Protein AF-A0A1S8BL08-F1 (afdb_monomer_lite)

Radius of gyration: 31.52 Å; chains: 1; bounding box: 119×63×48 Å

Structure (mmCIF, N/CA/C/O backbone):
data_AF-A0A1S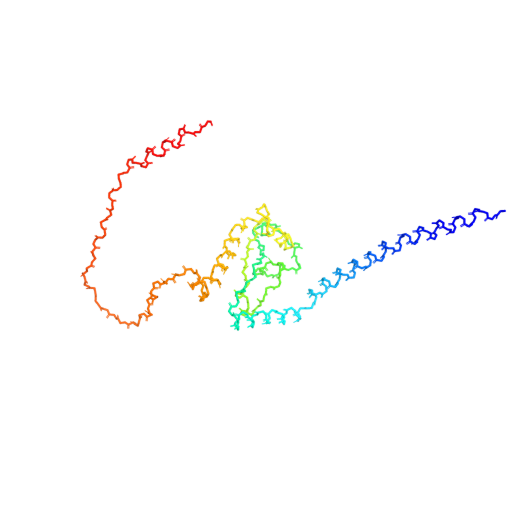8BL08-F1
#
_entry.id   AF-A0A1S8BL08-F1
#
loop_
_atom_site.group_PDB
_atom_site.id
_atom_site.type_symbol
_atom_site.label_atom_id
_atom_site.label_alt_id
_atom_site.label_comp_id
_atom_site.label_asym_id
_atom_site.label_entity_id
_atom_site.label_seq_id
_atom_site.pdbx_PDB_ins_code
_atom_site.Cartn_x
_atom_site.Cartn_y
_atom_site.Cartn_z
_atom_site.occupancy
_atom_site.B_iso_or_equiv
_atom_site.auth_seq_id
_atom_site.auth_comp_id
_atom_site.auth_asym_id
_atom_site.auth_atom_id
_atom_site.pdbx_PDB_model_num
ATOM 1 N N . MET A 1 1 ? -70.393 -6.637 -15.271 1.00 43.03 1 MET A N 1
ATOM 2 C CA . MET A 1 1 ? -69.353 -6.652 -14.217 1.00 43.03 1 MET A CA 1
ATOM 3 C C . MET A 1 1 ? -68.007 -7.155 -14.769 1.00 43.03 1 MET A C 1
ATOM 5 O O . MET A 1 1 ? -67.549 -8.198 -14.339 1.00 43.03 1 MET A O 1
ATOM 9 N N . PHE A 1 2 ? -67.353 -6.455 -15.713 1.00 49.53 2 PHE A N 1
ATOM 10 C CA . PHE A 1 2 ? -66.064 -6.933 -16.275 1.00 49.53 2 PHE A CA 1
ATOM 11 C C . PHE A 1 2 ? -65.010 -5.845 -16.559 1.00 49.53 2 PHE A C 1
ATOM 13 O O . PHE A 1 2 ? -63.863 -6.176 -16.826 1.00 49.53 2 PHE A O 1
ATOM 20 N N . ALA A 1 3 ? -65.337 -4.556 -16.418 1.00 47.19 3 ALA A N 1
ATOM 21 C CA . ALA A 1 3 ? -64.363 -3.479 -16.624 1.00 47.19 3 ALA A CA 1
ATOM 22 C C . ALA A 1 3 ? -63.391 -3.292 -15.434 1.00 47.19 3 ALA A C 1
ATOM 24 O O . ALA A 1 3 ? -62.242 -2.914 -15.631 1.00 47.19 3 ALA A O 1
ATOM 25 N N . GLY A 1 4 ? -63.816 -3.611 -14.202 1.00 44.81 4 GLY A N 1
ATOM 26 C CA . GLY A 1 4 ? -62.985 -3.449 -12.996 1.00 44.81 4 GLY A CA 1
ATOM 27 C C . GLY A 1 4 ? -61.928 -4.543 -12.788 1.00 44.81 4 GLY A C 1
ATOM 28 O O . GLY A 1 4 ? -60.846 -4.262 -12.284 1.00 44.81 4 GLY A O 1
ATOM 29 N N . ALA A 1 5 ? -62.202 -5.780 -13.221 1.00 47.44 5 ALA A N 1
ATOM 30 C CA . ALA A 1 5 ? -61.280 -6.909 -13.054 1.00 47.44 5 ALA A CA 1
ATOM 31 C C . ALA A 1 5 ? -60.090 -6.856 -14.035 1.00 47.44 5 ALA A C 1
ATOM 33 O O . ALA A 1 5 ? -58.966 -7.179 -13.659 1.00 47.44 5 ALA A O 1
ATOM 34 N N . ALA A 1 6 ? -60.311 -6.382 -15.268 1.00 49.03 6 ALA A N 1
ATOM 35 C CA . ALA A 1 6 ? -59.244 -6.193 -16.253 1.00 49.03 6 ALA A CA 1
ATOM 36 C C . ALA A 1 6 ? -58.296 -5.036 -15.874 1.00 49.03 6 ALA A C 1
ATOM 38 O O . ALA A 1 6 ? -57.082 -5.162 -16.027 1.00 49.03 6 ALA A O 1
ATOM 39 N N . GLY A 1 7 ? -58.827 -3.943 -15.308 1.00 48.56 7 GLY A N 1
ATOM 40 C CA . GLY A 1 7 ? -58.023 -2.812 -14.826 1.00 48.56 7 GLY A CA 1
ATOM 41 C C . GLY A 1 7 ? -57.120 -3.163 -13.637 1.00 48.56 7 GLY A C 1
ATOM 42 O O . GLY A 1 7 ? -55.975 -2.722 -13.592 1.00 48.56 7 GLY A O 1
ATOM 43 N N . ALA A 1 8 ? -57.588 -4.010 -12.712 1.00 54.22 8 ALA A N 1
ATOM 44 C CA . ALA A 1 8 ? -56.795 -4.463 -11.566 1.00 54.22 8 ALA A CA 1
ATOM 45 C C . ALA A 1 8 ? -55.642 -5.407 -11.967 1.00 54.22 8 ALA A C 1
ATOM 47 O O . ALA A 1 8 ? -54.539 -5.280 -11.439 1.00 54.22 8 ALA A O 1
ATOM 48 N N . LEU A 1 9 ? -55.863 -6.307 -12.935 1.00 53.31 9 LEU A N 1
ATOM 49 C CA . LEU A 1 9 ? -54.814 -7.182 -13.480 1.00 53.31 9 LEU A CA 1
ATOM 50 C C . LEU A 1 9 ? -53.776 -6.406 -14.304 1.00 53.31 9 LEU A C 1
ATOM 52 O O . LEU A 1 9 ? -52.582 -6.669 -14.174 1.00 53.31 9 LEU A O 1
ATOM 56 N N . ALA A 1 10 ? -54.202 -5.419 -15.097 1.00 56.19 10 ALA A N 1
ATOM 57 C CA . ALA A 1 10 ? -53.287 -4.550 -15.838 1.00 56.19 10 ALA A CA 1
ATOM 58 C C . ALA A 1 10 ? -52.461 -3.644 -14.905 1.00 56.19 10 ALA A C 1
ATOM 60 O O . ALA A 1 10 ? -51.261 -3.486 -15.115 1.00 56.19 10 ALA A O 1
ATOM 61 N N . ALA A 1 11 ? -53.063 -3.105 -13.838 1.00 54.91 11 ALA A N 1
ATOM 62 C CA . ALA A 1 11 ? -52.355 -2.297 -12.843 1.00 54.91 11 ALA A CA 1
ATOM 63 C C . ALA A 1 11 ? -51.368 -3.129 -12.000 1.00 54.91 11 ALA A C 1
ATOM 65 O O . ALA A 1 11 ? -50.234 -2.699 -11.786 1.00 54.91 11 ALA A O 1
ATOM 66 N N . ALA A 1 12 ? -51.752 -4.338 -11.569 1.00 52.91 12 ALA A N 1
ATOM 67 C CA . ALA A 1 12 ? -50.862 -5.244 -10.838 1.00 52.91 12 ALA A CA 1
ATOM 68 C C . ALA A 1 12 ? -49.725 -5.783 -11.725 1.00 52.91 12 ALA A C 1
ATOM 70 O O . ALA A 1 12 ? -48.574 -5.828 -11.289 1.00 52.91 12 ALA A O 1
ATOM 71 N N . GLY A 1 13 ? -50.022 -6.132 -12.983 1.00 57.16 13 GLY A N 1
ATOM 72 C CA . GLY A 1 13 ? -49.029 -6.560 -13.971 1.00 57.16 13 GLY A CA 1
ATOM 73 C C . GLY A 1 13 ? -48.069 -5.439 -14.376 1.00 57.16 13 GLY A C 1
ATOM 74 O O . GLY A 1 13 ? -46.866 -5.670 -14.453 1.00 57.16 13 GLY A O 1
ATOM 75 N N . GLY A 1 14 ? -48.570 -4.211 -14.549 1.00 58.75 14 GLY A N 1
ATOM 76 C CA . GLY A 1 14 ? -47.756 -3.025 -14.824 1.00 58.75 14 GLY A CA 1
ATOM 77 C C . GLY A 1 14 ? -46.832 -2.664 -13.659 1.00 58.75 14 GLY A C 1
ATOM 78 O O . GLY A 1 14 ? -45.641 -2.455 -13.867 1.00 58.75 14 GLY A O 1
ATOM 79 N N . ALA A 1 15 ? -47.333 -2.688 -12.420 1.00 58.12 15 ALA A N 1
ATOM 80 C CA . ALA A 1 15 ? -46.515 -2.433 -11.233 1.00 58.12 15 ALA A CA 1
ATOM 81 C C . ALA A 1 15 ? -45.463 -3.533 -10.982 1.00 58.12 15 ALA A C 1
ATOM 83 O O . ALA A 1 15 ? -44.334 -3.226 -10.598 1.00 58.12 15 ALA A O 1
ATOM 84 N N . ALA A 1 16 ? -45.795 -4.807 -11.224 1.00 58.59 16 ALA A N 1
ATOM 85 C CA . ALA A 1 16 ? -44.835 -5.910 -11.141 1.00 58.59 16 ALA A CA 1
ATOM 86 C C . ALA A 1 16 ? -43.770 -5.834 -12.251 1.00 58.59 16 ALA A C 1
ATOM 88 O O . ALA A 1 16 ? -42.595 -6.082 -11.985 1.00 58.59 16 ALA A O 1
ATOM 89 N N . TYR A 1 17 ? -44.154 -5.430 -13.470 1.00 59.09 17 TYR A N 1
ATOM 90 C CA . TYR A 1 17 ? -43.222 -5.221 -14.579 1.00 59.09 17 TYR A CA 1
ATOM 91 C C . TYR A 1 17 ? -42.281 -4.038 -14.313 1.00 59.09 17 TYR A C 1
ATOM 93 O O . TYR A 1 17 ? -41.080 -4.178 -14.506 1.00 59.09 17 TYR A O 1
ATOM 101 N N . MET A 1 18 ? -42.781 -2.924 -13.768 1.00 63.22 18 MET A N 1
ATOM 102 C CA . MET A 1 18 ? -41.939 -1.785 -13.368 1.00 63.22 18 MET A CA 1
ATOM 103 C C . MET A 1 18 ? -40.969 -2.130 -12.226 1.00 63.22 18 MET A C 1
ATOM 105 O O . MET A 1 18 ? -39.862 -1.605 -12.176 1.00 63.22 18 MET A O 1
ATOM 109 N N . LYS A 1 19 ? -41.338 -3.046 -11.319 1.00 57.66 19 LYS A N 1
ATOM 110 C CA . LYS A 1 19 ? -40.441 -3.522 -10.250 1.00 57.66 19 LYS A CA 1
ATOM 111 C C . LYS A 1 19 ? -39.436 -4.584 -10.703 1.00 57.66 19 LYS A C 1
ATOM 113 O O . LYS A 1 19 ? -38.495 -4.865 -9.964 1.00 57.66 19 LYS A O 1
ATOM 118 N N . ARG A 1 20 ? -39.596 -5.176 -11.893 1.00 68.94 20 ARG A N 1
ATOM 119 C CA . ARG A 1 20 ? -38.680 -6.216 -12.392 1.00 68.94 20 ARG A CA 1
ATOM 120 C C . ARG A 1 20 ? -37.281 -5.662 -12.669 1.00 68.94 20 ARG A C 1
ATOM 122 O O . ARG A 1 20 ? -36.300 -6.358 -12.441 1.00 68.94 20 ARG A O 1
ATOM 129 N N . GLU A 1 21 ? -37.206 -4.421 -13.146 1.00 62.25 21 GLU A N 1
ATOM 130 C CA . GLU A 1 21 ? -35.944 -3.743 -13.454 1.00 62.25 21 GLU A CA 1
ATOM 131 C C . GLU A 1 21 ? -35.192 -3.451 -12.157 1.00 62.25 21 GLU A C 1
ATOM 133 O O . GLU A 1 21 ? -34.053 -3.874 -12.028 1.00 62.25 21 GLU A O 1
ATOM 138 N N . GLN A 1 22 ? -35.874 -2.934 -11.130 1.00 58.97 22 GLN A N 1
ATOM 139 C CA . GLN A 1 22 ? -35.292 -2.726 -9.795 1.00 58.97 22 GLN A CA 1
ATOM 140 C C . GLN A 1 22 ? -34.802 -4.029 -9.137 1.00 58.97 22 GLN A C 1
ATOM 142 O O . GLN A 1 22 ? -33.770 -4.043 -8.469 1.00 58.97 22 GLN A O 1
ATOM 147 N N . LEU A 1 23 ? -35.523 -5.141 -9.322 1.00 61.62 23 LEU A N 1
ATOM 148 C CA . LEU A 1 23 ? -35.102 -6.455 -8.820 1.00 61.62 23 LEU A CA 1
ATOM 149 C C . LEU A 1 23 ? -33.901 -7.011 -9.597 1.00 61.62 23 LEU A C 1
ATOM 151 O O . LEU A 1 23 ? -32.990 -7.571 -8.990 1.00 61.62 23 LEU A O 1
ATOM 155 N N . SER A 1 24 ? -33.881 -6.842 -10.921 1.00 62.94 24 SER A N 1
ATOM 156 C CA . SER A 1 24 ? -32.767 -7.258 -11.779 1.00 62.94 24 SER A CA 1
ATOM 157 C C . SER A 1 24 ? -31.510 -6.430 -11.513 1.00 62.94 24 SER A C 1
ATOM 159 O O . SER A 1 24 ? -30.424 -6.991 -11.401 1.00 62.94 24 SER A O 1
ATOM 161 N N . GLU A 1 25 ? -31.650 -5.114 -11.365 1.00 59.62 25 GLU A N 1
ATOM 162 C CA . GLU A 1 25 ? -30.576 -4.191 -10.988 1.00 59.62 25 GLU A CA 1
ATOM 163 C C . GLU A 1 25 ? -30.036 -4.513 -9.591 1.00 59.62 25 GLU A C 1
ATOM 165 O O . GLU A 1 25 ? -28.824 -4.591 -9.409 1.00 59.62 25 GLU A O 1
ATOM 170 N N . GLY A 1 26 ? -30.911 -4.801 -8.620 1.00 62.22 26 GLY A N 1
ATOM 171 C CA . GLY A 1 26 ? -30.504 -5.245 -7.284 1.00 62.22 26 GLY A CA 1
ATOM 172 C C . GLY A 1 26 ? -29.734 -6.572 -7.296 1.00 62.22 26 GLY A C 1
ATOM 173 O O . GLY A 1 26 ? -28.753 -6.726 -6.569 1.00 62.22 26 GLY A O 1
ATOM 174 N N . TRP A 1 27 ? -30.118 -7.519 -8.157 1.00 60.78 27 TRP A N 1
ATOM 175 C CA . TRP A 1 27 ? -29.418 -8.802 -8.302 1.00 60.78 27 TRP A CA 1
ATOM 176 C C . TRP A 1 27 ? -28.083 -8.668 -9.043 1.00 60.78 27 TRP A C 1
ATOM 178 O O . TRP A 1 27 ? -27.103 -9.314 -8.674 1.00 60.78 27 TRP A O 1
ATOM 188 N N . GLN A 1 28 ? -28.026 -7.803 -10.059 1.00 61.81 28 GLN A N 1
ATOM 189 C CA . GLN A 1 28 ? -26.790 -7.418 -10.747 1.00 61.81 28 GLN A CA 1
ATOM 190 C C . GLN A 1 28 ? -25.826 -6.709 -9.784 1.00 61.81 28 GLN A C 1
ATOM 192 O O . GLN A 1 28 ? -24.633 -7.011 -9.783 1.00 61.81 28 GLN A O 1
ATOM 197 N N . PHE A 1 29 ? -26.329 -5.831 -8.911 1.00 62.47 29 PHE A N 1
ATOM 198 C CA . PHE A 1 29 ? -25.544 -5.184 -7.858 1.00 62.47 29 PHE A CA 1
ATOM 199 C C . PHE A 1 29 ? -24.962 -6.205 -6.871 1.00 62.47 29 PHE A C 1
ATOM 201 O O . PHE A 1 29 ? -23.760 -6.200 -6.629 1.00 62.47 29 PHE A O 1
ATOM 208 N N . VAL A 1 30 ? -25.769 -7.135 -6.348 1.00 56.53 30 VAL A N 1
ATOM 209 C CA . VAL A 1 30 ? -25.273 -8.181 -5.432 1.00 56.53 30 VAL A CA 1
ATOM 210 C C . VAL A 1 30 ? -24.274 -9.113 -6.126 1.00 56.53 30 VAL A C 1
ATOM 212 O O . VAL A 1 30 ? -23.250 -9.451 -5.536 1.00 56.53 30 VAL A O 1
ATOM 215 N N . GLY A 1 31 ? -24.537 -9.500 -7.378 1.00 68.44 31 GLY A N 1
ATOM 216 C CA . GLY A 1 31 ? -23.644 -10.341 -8.177 1.00 68.44 31 GLY A CA 1
ATOM 217 C C . GLY A 1 31 ? -22.294 -9.677 -8.451 1.00 68.44 31 GLY A C 1
ATOM 218 O O . GLY A 1 31 ? -21.260 -10.259 -8.139 1.00 68.44 31 GLY A O 1
ATOM 219 N N . SER A 1 32 ? -22.299 -8.439 -8.953 1.00 62.94 32 SER A N 1
ATOM 220 C CA . SER A 1 32 ? -21.078 -7.657 -9.204 1.00 62.94 32 SER A CA 1
ATOM 221 C C . SER A 1 32 ? -20.312 -7.339 -7.919 1.00 62.94 32 SER A C 1
ATOM 223 O O . SER A 1 32 ? -19.084 -7.405 -7.906 1.00 62.94 32 SER A O 1
ATOM 225 N N . HIS A 1 33 ? -21.010 -7.072 -6.812 1.00 64.25 33 HIS A N 1
ATOM 226 C CA . HIS A 1 33 ? -20.381 -6.860 -5.511 1.00 64.25 33 HIS A CA 1
ATOM 227 C C . HIS A 1 33 ? -19.719 -8.142 -4.982 1.00 64.25 33 HIS A C 1
ATOM 229 O O . HIS A 1 33 ? -18.583 -8.097 -4.514 1.00 64.25 33 HIS A O 1
ATOM 235 N N . LEU A 1 34 ? -20.379 -9.299 -5.100 1.00 62.81 34 LEU A N 1
ATOM 236 C CA . LEU A 1 34 ? -19.804 -10.597 -4.728 1.00 62.81 34 LEU A CA 1
ATOM 237 C C . LEU A 1 34 ? -18.675 -11.038 -5.658 1.00 62.81 34 LEU A C 1
ATOM 239 O O . LEU A 1 34 ? -17.746 -11.690 -5.196 1.00 62.81 34 LEU A O 1
ATOM 243 N N . GLU A 1 35 ? -18.722 -10.695 -6.942 1.00 66.38 35 GLU A N 1
ATOM 244 C CA . GLU A 1 35 ? -17.621 -10.947 -7.871 1.00 66.38 35 GLU A CA 1
ATOM 245 C C . GLU A 1 35 ? -16.403 -10.084 -7.513 1.00 66.38 35 GLU A C 1
ATOM 247 O O . GLU A 1 35 ? -15.291 -10.602 -7.403 1.00 66.38 35 GLU A O 1
ATOM 252 N N . PHE A 1 36 ? -16.627 -8.802 -7.212 1.00 61.66 36 PHE A N 1
ATOM 253 C CA . PHE A 1 36 ? -15.597 -7.866 -6.760 1.00 61.66 36 PHE A CA 1
ATOM 254 C C . PHE A 1 36 ? -14.948 -8.300 -5.434 1.00 61.66 36 PHE A C 1
ATOM 256 O O . PHE A 1 36 ? -13.724 -8.409 -5.347 1.00 61.66 36 PHE A O 1
ATOM 263 N N . VAL A 1 37 ? -15.748 -8.628 -4.414 1.00 65.44 37 VAL A N 1
ATOM 264 C CA . VAL A 1 37 ? -15.240 -9.132 -3.122 1.00 65.44 37 VAL A CA 1
ATOM 265 C C . VAL A 1 37 ? -14.695 -10.560 -3.260 1.00 65.44 37 VAL A C 1
ATOM 267 O O . VAL A 1 37 ? -13.755 -10.947 -2.567 1.00 65.44 37 VAL A O 1
ATOM 270 N N . GLY A 1 38 ? -15.221 -11.344 -4.200 1.00 65.25 38 GLY A N 1
ATOM 271 C CA . GLY A 1 38 ? -14.803 -12.716 -4.478 1.00 65.25 38 GLY A CA 1
ATOM 272 C C . GLY A 1 38 ? -13.357 -12.825 -4.956 1.00 65.25 38 GLY A C 1
ATOM 273 O O . GLY A 1 38 ? -12.711 -13.843 -4.706 1.00 65.25 38 GLY A O 1
ATOM 274 N N . VAL A 1 39 ? -12.805 -11.771 -5.564 1.00 66.62 39 VAL A N 1
ATOM 275 C CA . VAL A 1 39 ? -11.373 -11.689 -5.894 1.00 66.62 39 VAL A CA 1
ATOM 276 C C . VAL A 1 39 ? -10.504 -11.681 -4.628 1.00 66.62 39 VAL A C 1
ATOM 278 O O . VAL A 1 39 ? -9.435 -12.291 -4.628 1.00 66.62 39 VAL A O 1
ATOM 281 N N . LEU A 1 40 ? -10.976 -11.084 -3.525 1.00 68.44 40 LEU A N 1
ATOM 282 C CA . LEU A 1 40 ? -10.267 -11.085 -2.236 1.00 68.44 40 LEU A CA 1
ATOM 283 C C . LEU A 1 40 ? -10.257 -12.474 -1.581 1.00 68.44 40 LEU A C 1
ATOM 285 O O . LEU A 1 40 ? -9.320 -12.815 -0.860 1.00 68.44 40 LEU A O 1
ATOM 289 N N . ALA A 1 41 ? -11.268 -13.302 -1.864 1.00 69.56 41 ALA A N 1
ATOM 290 C CA . ALA A 1 41 ? -11.339 -14.673 -1.361 1.00 69.56 41 ALA A CA 1
ATOM 291 C C . ALA A 1 41 ? -10.337 -15.621 -2.053 1.00 69.56 41 ALA A C 1
ATOM 293 O O . ALA A 1 41 ? -10.024 -16.687 -1.521 1.00 69.56 41 ALA A O 1
ATOM 294 N N . ARG A 1 42 ? -9.791 -15.243 -3.219 1.00 83.88 42 ARG A N 1
ATOM 295 C CA . ARG A 1 42 ? -8.843 -16.056 -4.003 1.00 83.88 42 ARG A CA 1
ATOM 296 C C . ARG A 1 42 ? -7.393 -15.697 -3.674 1.00 83.88 42 ARG A C 1
ATOM 298 O O . ARG A 1 42 ? -6.663 -15.145 -4.496 1.00 83.88 42 ARG A O 1
ATOM 305 N N . GLN A 1 43 ? -6.958 -16.039 -2.462 1.00 83.00 43 GLN A N 1
ATOM 306 C CA . GLN A 1 43 ? -5.615 -15.700 -1.965 1.00 83.00 43 GLN A CA 1
ATOM 307 C C . GLN A 1 43 ? -4.477 -16.204 -2.870 1.00 83.00 43 GLN A C 1
ATOM 309 O O . GLN A 1 43 ? -3.499 -15.491 -3.080 1.00 83.00 43 GLN A O 1
ATOM 314 N N . GLU A 1 44 ? -4.605 -17.404 -3.440 1.00 86.81 44 GLU A N 1
ATOM 315 C CA . GLU A 1 44 ? -3.589 -17.971 -4.340 1.00 86.81 44 GLU A CA 1
ATOM 316 C C . GLU A 1 44 ? -3.445 -17.176 -5.644 1.00 86.81 44 GLU A C 1
ATOM 318 O O . GLU A 1 44 ? -2.330 -16.965 -6.122 1.00 86.81 44 GLU A O 1
ATOM 323 N N . ASP A 1 45 ? -4.546 -16.659 -6.191 1.00 89.12 45 ASP A N 1
ATOM 324 C CA . ASP A 1 45 ? -4.496 -15.803 -7.378 1.00 89.12 45 ASP A CA 1
ATOM 325 C C . ASP A 1 45 ? -3.832 -14.458 -7.053 1.00 89.12 45 ASP A C 1
ATOM 327 O O . ASP A 1 45 ? -3.073 -13.932 -7.867 1.00 89.12 45 ASP A O 1
ATOM 331 N N . MET A 1 46 ? -4.042 -13.916 -5.847 1.00 87.44 46 MET A N 1
ATOM 332 C CA . MET A 1 46 ? -3.381 -12.676 -5.419 1.00 87.44 46 MET A CA 1
ATOM 333 C C . MET A 1 46 ? -1.873 -12.861 -5.256 1.00 87.44 46 MET A C 1
ATOM 335 O O . MET A 1 46 ? -1.104 -12.018 -5.714 1.00 87.44 46 MET A O 1
ATOM 339 N N . LYS A 1 47 ? -1.436 -13.990 -4.685 1.00 89.56 47 LYS A N 1
ATOM 340 C CA . LYS A 1 47 ? -0.006 -14.328 -4.591 1.00 89.56 47 LYS A CA 1
ATOM 341 C C . LYS A 1 47 ? 0.639 -14.428 -5.973 1.00 89.56 47 LYS A C 1
ATOM 343 O O . LYS A 1 47 ? 1.716 -13.874 -6.173 1.00 89.56 47 LYS A O 1
ATOM 348 N N . LYS A 1 48 ? -0.026 -15.079 -6.936 1.00 92.44 48 LYS A N 1
ATOM 349 C CA . LYS A 1 48 ? 0.458 -15.163 -8.326 1.00 92.44 48 LYS A CA 1
ATOM 350 C C . LYS A 1 48 ? 0.577 -13.783 -8.967 1.00 92.44 48 LYS A C 1
ATOM 352 O O . LYS A 1 48 ? 1.601 -13.487 -9.569 1.00 92.44 48 LYS A O 1
ATOM 357 N N . ARG A 1 49 ? -0.436 -12.927 -8.800 1.00 91.88 49 ARG A N 1
ATOM 358 C CA . ARG A 1 49 ? -0.413 -11.550 -9.320 1.00 91.88 49 ARG A CA 1
ATOM 359 C C . ARG A 1 49 ? 0.733 -10.739 -8.724 1.00 91.88 49 ARG A C 1
ATOM 361 O O . ARG A 1 49 ? 1.430 -10.062 -9.468 1.00 91.88 49 ARG A O 1
ATOM 368 N N . LEU A 1 50 ? 0.947 -10.839 -7.412 1.00 92.69 50 LEU A N 1
ATOM 369 C CA . LEU A 1 50 ? 2.057 -10.168 -6.739 1.00 92.69 50 LEU A CA 1
ATOM 370 C C . LEU A 1 50 ? 3.407 -10.661 -7.272 1.00 92.69 50 LEU A C 1
ATOM 372 O O . LEU A 1 50 ? 4.256 -9.843 -7.603 1.00 92.69 50 LEU A O 1
ATOM 376 N N . ALA A 1 51 ? 3.580 -11.976 -7.441 1.00 92.88 51 ALA A N 1
ATOM 377 C CA . ALA A 1 51 ? 4.789 -12.535 -8.043 1.00 92.88 51 ALA A CA 1
ATOM 378 C C . ALA A 1 51 ? 5.025 -11.995 -9.465 1.00 92.88 51 ALA A C 1
ATOM 380 O O . ALA A 1 51 ? 6.138 -11.587 -9.778 1.00 92.88 51 ALA A O 1
ATOM 381 N N . SER A 1 52 ? 3.982 -11.911 -10.298 1.00 94.44 52 SER A N 1
ATOM 382 C CA . SER A 1 52 ? 4.084 -11.324 -11.640 1.00 94.44 52 SER A CA 1
ATOM 383 C C . SER A 1 52 ? 4.495 -9.848 -11.616 1.00 94.44 52 SER A C 1
ATOM 385 O O . SER A 1 52 ? 5.316 -9.445 -12.434 1.00 94.44 52 SER A O 1
ATOM 387 N N . VAL A 1 53 ? 3.968 -9.046 -10.683 1.00 94.75 53 VAL A N 1
ATOM 388 C CA . VAL A 1 53 ? 4.372 -7.634 -10.522 1.00 94.75 53 VAL A CA 1
ATOM 389 C C . VAL A 1 53 ? 5.846 -7.525 -10.141 1.00 94.75 53 VAL A C 1
ATOM 391 O O . VAL A 1 53 ? 6.551 -6.696 -10.706 1.00 94.75 53 VAL A O 1
ATOM 394 N N . LEU A 1 54 ? 6.333 -8.387 -9.247 1.00 93.69 54 LEU A N 1
ATOM 395 C CA . LEU A 1 54 ? 7.746 -8.400 -8.863 1.00 93.69 54 LEU A CA 1
ATOM 396 C C . LEU A 1 54 ? 8.650 -8.817 -10.023 1.00 93.69 54 LEU A C 1
ATOM 398 O O . LEU A 1 54 ? 9.653 -8.161 -10.271 1.00 93.69 54 LEU A O 1
ATOM 402 N N . THR A 1 55 ? 8.260 -9.833 -10.798 1.00 94.44 55 THR A N 1
ATOM 403 C CA . THR A 1 55 ? 8.994 -10.200 -12.016 1.00 94.44 55 THR A CA 1
ATOM 404 C C . THR A 1 55 ? 9.067 -9.029 -12.997 1.00 94.44 55 THR A C 1
ATOM 406 O O . THR A 1 55 ? 10.121 -8.784 -13.575 1.00 94.44 55 THR A O 1
ATOM 409 N N . LEU A 1 56 ? 7.981 -8.273 -13.183 1.00 92.94 56 LEU A N 1
ATOM 410 C CA . LEU A 1 56 ? 7.991 -7.079 -14.036 1.00 92.94 56 LEU A CA 1
ATOM 411 C C . LEU A 1 56 ? 8.861 -5.958 -13.453 1.00 92.94 56 LEU A C 1
ATOM 413 O O . LEU A 1 56 ? 9.582 -5.304 -14.201 1.00 92.94 56 LEU A O 1
ATOM 417 N N . SER A 1 57 ? 8.830 -5.764 -12.134 1.00 91.69 57 SER A N 1
ATOM 418 C CA . SER A 1 57 ? 9.690 -4.812 -11.425 1.00 91.69 57 SER A CA 1
ATOM 419 C C . SER A 1 57 ? 11.171 -5.109 -11.670 1.00 91.69 57 SER A C 1
ATOM 421 O O . SER A 1 57 ? 11.916 -4.215 -12.064 1.00 91.69 57 SER A O 1
ATOM 423 N N . GLU A 1 58 ? 11.573 -6.376 -11.555 1.00 90.12 58 GLU A N 1
ATOM 424 C CA . GLU A 1 58 ? 12.954 -6.822 -11.769 1.00 90.12 58 GLU A CA 1
ATOM 425 C C . GLU A 1 58 ? 13.378 -6.784 -13.244 1.00 90.12 58 GLU A C 1
ATOM 427 O O . GLU A 1 58 ? 14.498 -6.390 -13.556 1.00 90.12 58 GLU A O 1
ATOM 432 N N . THR A 1 59 ? 12.497 -7.189 -14.164 1.00 92.50 59 THR A N 1
ATOM 433 C CA . THR A 1 59 ? 12.851 -7.332 -15.590 1.00 92.50 59 THR A CA 1
ATOM 434 C C . THR A 1 59 ? 12.775 -6.032 -16.381 1.00 92.50 59 THR A C 1
ATOM 436 O O . THR A 1 59 ? 13.508 -5.879 -17.355 1.00 92.50 59 THR A O 1
ATOM 439 N N . LEU A 1 60 ? 11.896 -5.108 -15.989 1.00 89.38 60 LEU A N 1
ATOM 440 C CA . LEU A 1 60 ? 11.656 -3.851 -16.706 1.00 89.38 60 LEU A CA 1
ATOM 441 C C . LEU A 1 60 ? 12.106 -2.617 -15.914 1.00 89.38 60 LEU A C 1
ATOM 443 O O . LEU A 1 60 ? 11.915 -1.500 -16.387 1.00 89.38 60 LEU A O 1
ATOM 447 N N . GLY A 1 61 ? 12.669 -2.799 -14.715 1.00 86.12 61 GLY A N 1
ATOM 448 C CA . GLY A 1 61 ? 13.086 -1.693 -13.850 1.00 86.12 61 GLY A CA 1
ATOM 449 C C . GLY A 1 61 ? 11.913 -0.854 -13.333 1.00 86.12 61 GLY A C 1
ATOM 450 O O . GLY A 1 61 ? 12.059 0.348 -13.128 1.00 86.12 61 GLY A O 1
ATOM 451 N N . LEU A 1 62 ? 10.732 -1.456 -13.156 1.00 87.50 62 LEU A N 1
ATOM 452 C CA . LEU A 1 62 ? 9.555 -0.747 -12.650 1.00 87.50 62 LEU A CA 1
ATOM 453 C C . LEU A 1 62 ? 9.605 -0.641 -11.125 1.00 87.50 62 LEU A C 1
ATOM 455 O O . LEU A 1 62 ? 9.786 -1.638 -10.428 1.00 87.50 62 LEU A O 1
ATOM 459 N N . GLY A 1 63 ? 9.371 0.556 -10.598 1.00 91.62 63 GLY A N 1
ATOM 460 C CA . GLY A 1 63 ? 9.202 0.774 -9.167 1.00 91.62 63 GLY A CA 1
ATOM 461 C C . GLY A 1 63 ? 7.932 0.124 -8.612 1.00 91.62 63 GLY A C 1
ATOM 462 O O . GLY A 1 63 ? 6.864 0.225 -9.217 1.00 91.62 63 GLY A O 1
ATOM 463 N N . PHE A 1 64 ? 8.033 -0.538 -7.455 1.00 95.00 64 PHE A N 1
ATOM 464 C CA . PHE A 1 64 ? 6.885 -1.121 -6.757 1.00 95.00 64 PHE A CA 1
ATOM 465 C C . PHE A 1 64 ? 7.014 -1.003 -5.233 1.00 95.00 64 PHE A C 1
ATOM 467 O O . PHE A 1 64 ? 8.000 -1.459 -4.645 1.00 95.00 64 PHE A O 1
ATOM 474 N N . ALA A 1 65 ? 5.980 -0.440 -4.604 1.00 95.88 65 ALA A N 1
ATOM 475 C CA . ALA A 1 65 ? 5.769 -0.437 -3.161 1.00 95.88 65 ALA A CA 1
ATOM 476 C C . ALA A 1 65 ? 4.266 -0.376 -2.832 1.00 95.88 65 ALA A C 1
ATOM 478 O O . ALA A 1 65 ? 3.484 0.195 -3.593 1.00 95.88 65 ALA A O 1
ATOM 479 N N . ASP A 1 66 ? 3.883 -0.942 -1.690 1.00 95.50 66 ASP A N 1
ATOM 480 C CA . ASP A 1 66 ? 2.549 -0.869 -1.093 1.00 95.50 66 ASP A CA 1
ATOM 481 C C . ASP A 1 66 ? 2.643 -0.168 0.267 1.00 95.50 66 ASP A C 1
ATOM 483 O O . ASP A 1 66 ? 3.203 -0.710 1.223 1.00 95.50 66 ASP A O 1
ATOM 487 N N . LEU A 1 67 ? 2.124 1.057 0.350 1.00 96.62 67 LEU A N 1
ATOM 488 C CA . LEU A 1 67 ? 2.019 1.792 1.606 1.00 96.62 67 LEU A CA 1
ATOM 489 C C . LEU A 1 67 ? 0.701 1.391 2.262 1.00 96.62 67 LEU A C 1
ATOM 491 O O . LEU A 1 67 ? -0.373 1.707 1.750 1.00 96.62 67 LEU A O 1
ATOM 495 N N . TYR A 1 68 ? 0.772 0.723 3.409 1.00 94.69 68 TYR A N 1
ATOM 496 C CA . TYR A 1 68 ? -0.411 0.218 4.101 1.00 94.69 68 TYR A CA 1
ATOM 497 C C . TYR A 1 68 ? -0.526 0.791 5.504 1.00 94.69 68 TYR A C 1
ATOM 499 O O . TYR A 1 68 ? 0.464 1.095 6.163 1.00 94.69 68 TYR A O 1
ATOM 507 N N . THR A 1 69 ? -1.755 0.897 6.004 1.00 93.12 69 THR A N 1
ATOM 508 C CA . THR A 1 69 ? -1.982 1.421 7.349 1.00 93.12 69 THR A CA 1
ATOM 509 C C . THR A 1 69 ? -1.861 0.347 8.421 1.00 93.12 69 THR A C 1
ATOM 511 O O . THR A 1 69 ? -2.515 -0.701 8.338 1.00 93.12 69 THR A O 1
ATOM 514 N N . GLN A 1 70 ? -1.112 0.662 9.471 1.00 92.62 70 GLN A N 1
ATOM 515 C CA . GLN A 1 70 ? -1.002 -0.118 10.699 1.00 92.62 70 GLN A CA 1
ATOM 516 C C . GLN A 1 70 ? -1.621 0.656 11.867 1.00 92.62 70 GLN A C 1
ATOM 518 O O . GLN A 1 70 ? -1.450 1.869 11.975 1.00 92.62 70 GLN A O 1
ATOM 523 N N . LEU A 1 71 ? -2.344 -0.022 12.759 1.00 91.62 71 LEU A N 1
ATOM 524 C CA . LEU A 1 71 ? -2.917 0.632 13.939 1.00 91.62 71 LEU A CA 1
ATOM 525 C C . LEU A 1 71 ? -1.838 1.007 14.958 1.00 91.62 71 LEU A C 1
ATOM 527 O O . LEU A 1 71 ? -0.927 0.221 15.226 1.00 91.62 71 LEU A O 1
ATOM 531 N N . GLY A 1 72 ? -1.989 2.191 15.549 1.00 87.88 72 GLY A N 1
ATOM 532 C CA . GLY A 1 72 ? -1.074 2.740 16.545 1.00 87.88 72 GLY A CA 1
ATOM 533 C C . GLY A 1 72 ? -1.697 2.918 17.934 1.00 87.88 72 GLY A C 1
ATOM 534 O O . GLY A 1 72 ? -2.408 2.045 18.447 1.00 87.88 72 GLY A O 1
ATOM 535 N N . LEU A 1 73 ? -1.411 4.059 18.561 1.00 85.38 73 LEU A N 1
ATOM 536 C CA . LEU A 1 73 ? -1.676 4.338 19.978 1.00 85.38 73 LEU A CA 1
ATOM 537 C C . LEU A 1 73 ? -3.151 4.226 20.406 1.00 85.38 73 LEU A C 1
ATOM 539 O O . LEU A 1 73 ? -3.416 3.699 21.490 1.00 85.38 73 LEU A O 1
ATOM 543 N N . ALA A 1 74 ? -4.118 4.662 19.589 1.00 82.81 74 ALA A N 1
ATOM 544 C CA . ALA A 1 74 ? -5.543 4.635 19.957 1.00 82.81 74 ALA A CA 1
ATOM 545 C C . ALA A 1 74 ? -6.047 3.234 20.348 1.00 82.81 74 ALA A C 1
ATOM 547 O O . ALA A 1 74 ? -6.877 3.094 21.247 1.00 82.81 74 ALA A O 1
ATOM 548 N N . VAL A 1 75 ? -5.519 2.183 19.720 1.00 80.00 75 VAL A N 1
ATOM 549 C CA . VAL A 1 75 ? -5.877 0.794 20.042 1.00 80.00 75 VAL A CA 1
ATOM 550 C C . VAL A 1 75 ? -5.209 0.309 21.327 1.00 80.00 75 VAL A C 1
ATOM 552 O O . VAL A 1 75 ? -5.802 -0.478 22.063 1.00 80.00 75 VAL A O 1
ATOM 555 N N . GLN A 1 76 ? -3.995 0.783 21.619 1.00 72.44 76 GLN A N 1
ATOM 556 C CA . GLN A 1 76 ? -3.265 0.427 22.840 1.00 72.44 76 GLN A CA 1
ATOM 557 C C . GLN A 1 76 ? -3.935 1.035 24.081 1.00 72.44 76 GLN A C 1
ATOM 559 O O . GLN A 1 76 ? -4.033 0.385 25.120 1.00 72.44 76 GLN A O 1
ATOM 564 N N . GLN A 1 77 ? -4.462 2.256 23.951 1.00 65.75 77 GLN A N 1
ATOM 565 C CA . GLN A 1 77 ? -5.165 2.973 25.020 1.00 65.75 77 GLN A CA 1
ATOM 566 C C . GLN A 1 77 ? -6.579 2.435 25.288 1.00 65.75 77 GLN A C 1
ATOM 568 O O . GLN A 1 77 ? -7.092 2.589 26.394 1.00 65.75 77 GLN A O 1
ATOM 573 N N . GLN A 1 78 ? -7.211 1.774 24.311 1.00 63.34 78 GLN A N 1
ATOM 574 C CA . GLN A 1 78 ? -8.566 1.229 24.459 1.00 63.34 78 GLN A CA 1
ATOM 575 C C . GLN A 1 78 ? -8.673 -0.005 25.367 1.00 63.34 78 GLN A C 1
ATOM 577 O O . GLN A 1 78 ? -9.796 -0.417 25.650 1.00 63.34 78 GLN A O 1
ATOM 582 N N . GLY A 1 79 ? -7.556 -0.571 25.845 1.00 58.28 79 GLY A N 1
ATOM 583 C CA . GLY A 1 79 ? -7.483 -1.364 27.083 1.00 58.28 79 GLY A CA 1
ATOM 584 C C . GLY A 1 79 ? -8.593 -2.394 27.343 1.00 58.28 79 GLY A C 1
ATOM 585 O O . GLY A 1 79 ? -8.955 -2.604 28.498 1.00 58.28 79 GLY A O 1
ATOM 586 N N . SER A 1 80 ? -9.162 -3.028 26.313 1.00 46.88 80 SER A N 1
ATOM 587 C CA . SER A 1 80 ? -10.309 -3.921 26.474 1.00 46.88 80 SER A CA 1
ATOM 588 C C . SER A 1 80 ? -9.950 -5.347 26.093 1.00 46.88 80 SER A C 1
ATOM 590 O O . SER A 1 80 ? -9.710 -5.668 24.931 1.00 46.88 80 SER A O 1
ATOM 592 N N . SER A 1 81 ? -10.012 -6.229 27.089 1.00 48.94 81 SER A N 1
ATOM 593 C CA . SER A 1 81 ? -9.895 -7.690 26.996 1.00 48.94 81 SER A CA 1
ATOM 594 C C . SER A 1 81 ? -10.938 -8.368 26.079 1.00 48.94 81 SER A C 1
ATOM 596 O O . SER A 1 81 ? -10.993 -9.599 26.030 1.00 48.94 81 SER A O 1
ATOM 598 N N . ALA A 1 82 ? -11.781 -7.600 25.375 1.00 43.94 82 ALA A N 1
ATOM 599 C CA . ALA A 1 82 ? -12.860 -8.077 24.510 1.00 43.94 82 ALA A CA 1
ATOM 600 C C . ALA A 1 82 ? -12.475 -8.235 23.019 1.00 43.94 82 ALA A C 1
ATOM 602 O O . ALA A 1 82 ? -13.212 -8.877 22.276 1.00 43.94 82 ALA A O 1
ATOM 603 N N . THR A 1 83 ? -11.305 -7.769 22.565 1.00 45.91 83 THR A N 1
ATOM 604 C CA . THR A 1 83 ? -10.759 -8.029 21.205 1.00 45.91 83 THR A CA 1
ATOM 605 C C . THR A 1 83 ? -9.998 -9.365 21.121 1.00 45.91 83 THR A C 1
ATOM 607 O O . THR A 1 83 ? -8.952 -9.512 20.484 1.00 45.91 83 THR A O 1
ATOM 610 N N . LYS A 1 84 ? -10.553 -10.398 21.760 1.00 42.97 84 LYS A N 1
ATOM 611 C CA . LYS A 1 84 ? -9.981 -11.749 21.896 1.00 42.97 84 LYS A CA 1
ATOM 612 C C . LYS A 1 84 ? -10.116 -12.655 20.661 1.00 42.97 84 LYS A C 1
ATOM 614 O O . LYS A 1 84 ? -9.898 -13.854 20.782 1.00 42.97 84 LYS A O 1
ATOM 619 N N . TRP A 1 85 ? -10.434 -12.117 19.481 1.00 40.56 85 TRP A N 1
ATOM 620 C CA . TRP A 1 85 ? -10.259 -12.872 18.229 1.00 40.56 85 TRP A CA 1
ATOM 621 C C . TRP A 1 85 ? -8.850 -12.708 17.626 1.00 40.56 85 TRP A C 1
ATOM 623 O O . TRP A 1 85 ? -8.451 -13.502 16.782 1.00 40.56 85 TRP A O 1
ATOM 633 N N . SER A 1 86 ? -8.046 -11.744 18.097 1.00 42.06 86 SER A N 1
ATOM 634 C CA . SER A 1 86 ? -6.645 -11.600 17.654 1.00 42.06 86 SER A CA 1
ATOM 635 C C . SER A 1 86 ? -5.648 -11.159 18.740 1.00 42.06 86 SER A C 1
ATOM 637 O O . SER A 1 86 ? -4.443 -11.197 18.512 1.00 42.06 86 SER A O 1
ATOM 639 N N . SER A 1 87 ? -6.100 -10.819 19.953 1.00 39.31 87 SER A N 1
ATOM 640 C CA . SER A 1 87 ? -5.252 -10.332 21.061 1.00 39.31 87 SER A CA 1
ATOM 641 C C . SER A 1 87 ? -4.582 -11.451 21.891 1.00 39.31 87 SER A C 1
ATOM 643 O O . SER A 1 87 ? -4.572 -11.429 23.119 1.00 39.31 87 SER A O 1
ATOM 645 N N . GLY A 1 88 ? -4.051 -12.484 21.231 1.00 36.25 88 GLY A N 1
ATOM 646 C CA . GLY A 1 88 ? -3.313 -13.576 21.890 1.00 36.25 88 GLY A CA 1
ATOM 647 C C . GLY A 1 88 ? -1.789 -13.425 21.868 1.00 36.25 88 GLY A C 1
ATOM 648 O O . GLY A 1 88 ? -1.092 -14.187 22.529 1.00 36.25 88 GLY A O 1
ATOM 649 N N . VAL A 1 89 ? -1.259 -12.465 21.109 1.00 35.91 89 VAL A N 1
ATOM 650 C CA . VAL A 1 89 ? 0.183 -12.261 20.945 1.00 35.91 89 VAL A CA 1
ATOM 651 C C . VAL A 1 89 ? 0.458 -10.765 21.045 1.00 35.91 89 VAL A C 1
ATOM 653 O O . VAL A 1 89 ? 0.129 -10.011 20.130 1.00 35.91 89 VAL A O 1
ATOM 656 N N . LEU A 1 90 ? 1.052 -10.328 22.161 1.00 39.03 90 LEU A N 1
ATOM 657 C CA . LEU A 1 90 ? 1.803 -9.073 22.188 1.00 39.03 90 LEU A CA 1
ATOM 658 C C . LEU A 1 90 ? 2.793 -9.120 21.011 1.00 39.03 90 LEU A C 1
ATOM 660 O O . LEU A 1 90 ? 3.719 -9.925 21.037 1.00 39.03 90 LEU A O 1
ATOM 664 N N . GLY A 1 91 ? 2.558 -8.325 19.964 1.00 49.84 91 GLY A N 1
ATOM 665 C CA . GLY A 1 91 ? 3.468 -8.224 18.816 1.00 49.84 91 GLY A CA 1
ATOM 666 C C . GLY A 1 91 ? 2.896 -8.541 17.431 1.00 49.84 91 GLY A C 1
ATOM 667 O O . GLY A 1 91 ? 3.670 -8.576 16.482 1.00 49.84 91 GLY A O 1
ATOM 668 N N . GLN A 1 92 ? 1.587 -8.768 17.260 1.00 58.62 92 GLN A N 1
ATOM 669 C CA . GLN A 1 92 ? 0.997 -8.793 15.910 1.00 58.62 92 GLN A CA 1
ATOM 670 C C . GLN A 1 92 ? 0.590 -7.375 15.487 1.00 58.62 92 GLN A C 1
ATOM 672 O O . GLN A 1 92 ? -0.319 -6.781 16.070 1.00 58.62 92 GLN A O 1
ATOM 677 N N . GLU A 1 93 ? 1.285 -6.838 14.483 1.00 74.56 93 GLU A N 1
ATOM 678 C CA . GLU A 1 93 ? 0.927 -5.605 13.774 1.00 74.56 93 GLU A CA 1
ATOM 679 C C . GLU A 1 93 ? -0.536 -5.722 13.302 1.00 74.56 93 GLU A C 1
ATOM 681 O O . GLU A 1 93 ? -0.884 -6.647 12.568 1.00 74.56 93 GLU A O 1
ATOM 686 N N . ARG A 1 94 ? -1.426 -4.830 13.761 1.00 85.75 94 ARG A N 1
ATOM 687 C CA . ARG A 1 94 ? -2.833 -4.828 13.325 1.00 85.75 94 ARG A CA 1
ATOM 688 C C . ARG A 1 94 ? -2.951 -4.034 12.030 1.00 85.75 94 ARG A C 1
ATOM 690 O O . ARG A 1 94 ? -2.779 -2.815 12.043 1.00 85.75 94 ARG A O 1
ATOM 697 N N . THR A 1 95 ? -3.238 -4.726 10.931 1.00 90.00 95 THR A N 1
ATOM 698 C CA . THR A 1 95 ? -3.234 -4.176 9.568 1.00 90.00 95 THR A CA 1
ATOM 699 C C . THR A 1 95 ? -4.513 -4.548 8.825 1.00 90.00 95 THR A C 1
ATOM 701 O O . THR A 1 95 ? -5.120 -5.587 9.084 1.00 90.00 95 THR A O 1
ATOM 704 N N . PHE A 1 96 ? -4.932 -3.704 7.881 1.00 88.06 96 PHE A N 1
ATOM 705 C CA . PHE A 1 96 ? -6.084 -4.005 7.023 1.00 88.06 96 PHE A CA 1
ATOM 706 C C . PHE A 1 96 ? -5.761 -5.055 5.956 1.00 88.06 96 PHE A C 1
ATOM 708 O O . PHE A 1 96 ? -6.568 -5.944 5.689 1.00 88.06 96 PHE A O 1
ATOM 715 N N . CYS A 1 97 ? -4.577 -4.962 5.346 1.00 87.94 97 CYS A N 1
ATOM 716 C CA . CYS A 1 97 ? -4.116 -5.906 4.338 1.00 87.94 97 CYS A CA 1
ATOM 717 C C . CYS A 1 97 ? -3.313 -7.056 4.963 1.00 87.94 97 CYS A C 1
ATOM 719 O O . CYS A 1 97 ? -2.797 -6.965 6.080 1.00 87.94 97 CYS A O 1
ATOM 721 N N . ILE A 1 98 ? -3.198 -8.151 4.210 1.00 87.69 98 ILE A N 1
ATOM 722 C CA . ILE A 1 98 ? -2.315 -9.266 4.552 1.00 87.69 98 ILE A CA 1
ATOM 723 C C . ILE A 1 98 ? -0.905 -8.897 4.101 1.00 87.69 98 ILE A C 1
ATOM 725 O O . ILE A 1 98 ? -0.615 -8.901 2.906 1.00 87.69 98 ILE A O 1
ATOM 729 N N . VAL A 1 99 ? -0.026 -8.629 5.061 1.00 90.00 99 VAL A N 1
ATOM 730 C CA . VAL A 1 99 ? 1.386 -8.360 4.783 1.00 90.00 99 VAL A CA 1
ATOM 731 C C . VAL A 1 99 ? 2.108 -9.684 4.483 1.00 90.00 99 VAL A C 1
ATOM 733 O O . VAL A 1 99 ? 1.977 -10.641 5.261 1.00 90.00 99 VAL A O 1
ATOM 736 N N . PRO A 1 100 ? 2.865 -9.793 3.373 1.00 90.06 100 PRO A N 1
ATOM 737 C CA . PRO A 1 100 ? 3.663 -10.980 3.083 1.00 90.06 100 PRO A CA 1
ATOM 738 C C . PRO A 1 100 ? 4.660 -11.294 4.205 1.00 90.06 100 PRO A C 1
ATOM 740 O O . PRO A 1 100 ? 5.190 -10.400 4.857 1.00 90.06 100 PRO A O 1
ATOM 743 N N . LYS A 1 101 ? 4.943 -12.583 4.418 1.00 87.12 101 LYS A N 1
ATOM 744 C CA . LYS A 1 101 ? 5.922 -13.053 5.421 1.00 87.12 101 LYS A CA 1
ATOM 745 C C . LYS A 1 101 ? 7.295 -13.393 4.829 1.00 87.12 101 LYS A C 1
ATOM 747 O O . LYS A 1 101 ? 8.178 -13.826 5.557 1.00 87.12 101 LYS A O 1
ATOM 752 N N . THR A 1 102 ? 7.438 -13.269 3.515 1.00 89.69 102 THR A N 1
ATOM 753 C CA . THR A 1 102 ? 8.671 -13.530 2.763 1.00 89.69 102 THR A CA 1
ATOM 754 C C . THR A 1 102 ? 9.418 -12.222 2.504 1.00 89.69 102 THR A C 1
ATOM 756 O O . THR A 1 102 ? 8.938 -11.152 2.881 1.00 89.69 102 THR A O 1
ATOM 759 N N . ASP A 1 103 ? 10.537 -12.282 1.782 1.00 89.81 103 ASP A N 1
ATOM 760 C CA . ASP A 1 103 ? 11.330 -11.108 1.377 1.00 89.81 103 ASP A CA 1
ATOM 761 C C . ASP A 1 103 ? 10.528 -10.057 0.598 1.00 89.81 103 ASP A C 1
ATOM 763 O O . ASP A 1 103 ? 10.906 -8.890 0.556 1.00 89.81 103 ASP A O 1
ATOM 767 N N . ILE A 1 104 ? 9.371 -10.436 0.044 1.00 91.56 104 ILE A N 1
ATOM 768 C CA . ILE A 1 104 ? 8.422 -9.519 -0.595 1.00 91.56 104 ILE A CA 1
ATOM 769 C C . ILE A 1 104 ? 7.953 -8.427 0.382 1.00 91.56 104 ILE A C 1
ATOM 771 O O . ILE A 1 104 ? 7.632 -7.323 -0.059 1.00 91.56 104 ILE A O 1
ATOM 775 N N . LYS A 1 105 ? 7.975 -8.687 1.702 1.00 91.38 105 LYS A N 1
ATOM 776 C CA . LYS A 1 105 ? 7.642 -7.704 2.748 1.00 91.38 105 LYS A CA 1
ATOM 777 C C . LYS A 1 105 ? 8.434 -6.400 2.598 1.00 91.38 105 LYS A C 1
ATOM 779 O O . LYS A 1 105 ? 7.912 -5.361 2.973 1.00 91.38 105 LYS A O 1
ATOM 784 N N . LYS A 1 106 ? 9.634 -6.417 2.002 1.00 93.19 106 LYS A N 1
ATOM 785 C CA . LYS A 1 106 ? 10.435 -5.203 1.755 1.00 93.19 106 LYS A CA 1
ATOM 786 C C . LYS A 1 106 ? 9.723 -4.149 0.892 1.00 93.19 106 LYS A C 1
ATOM 788 O O . LYS A 1 106 ? 10.043 -2.974 0.995 1.00 93.19 106 LYS A O 1
ATOM 793 N N . HIS A 1 107 ? 8.762 -4.563 0.063 1.00 94.56 107 HIS A N 1
ATOM 794 C CA . HIS A 1 107 ? 7.946 -3.656 -0.750 1.00 94.56 107 HIS A CA 1
ATOM 795 C C . HIS A 1 107 ? 6.723 -3.120 0.003 1.00 94.56 107 HIS A C 1
ATOM 797 O O . HIS A 1 107 ? 6.026 -2.262 -0.518 1.00 94.56 107 HIS A O 1
ATOM 803 N N . PHE A 1 108 ? 6.433 -3.625 1.203 1.00 95.44 108 PHE A N 1
ATOM 804 C CA . PHE A 1 108 ? 5.265 -3.256 1.995 1.00 95.44 108 PHE A CA 1
ATOM 805 C C . PHE A 1 108 ? 5.712 -2.329 3.124 1.00 95.44 108 PHE A C 1
ATOM 807 O O . PHE A 1 108 ? 6.355 -2.766 4.081 1.00 95.44 108 PHE A O 1
ATOM 814 N N . ILE A 1 109 ? 5.345 -1.055 3.029 1.00 95.81 109 ILE A N 1
ATOM 815 C CA . ILE A 1 109 ? 5.795 -0.003 3.940 1.00 95.81 109 ILE A CA 1
ATOM 816 C C . ILE A 1 109 ? 4.671 0.309 4.939 1.00 95.81 109 ILE A C 1
ATOM 818 O O . ILE A 1 109 ? 3.602 0.767 4.524 1.00 95.81 109 ILE A O 1
ATOM 822 N N . PRO A 1 110 ? 4.874 0.055 6.247 1.00 94.06 110 PRO A N 1
ATOM 823 C CA . PRO A 1 110 ? 3.872 0.357 7.258 1.00 94.06 110 PRO A CA 1
ATOM 824 C C . PRO A 1 110 ? 3.769 1.861 7.495 1.00 94.06 110 PRO A C 1
ATOM 826 O O . PRO A 1 110 ? 4.761 2.541 7.751 1.00 94.06 110 PRO A O 1
ATOM 829 N N . ILE A 1 111 ? 2.538 2.352 7.510 1.00 95.06 111 ILE A N 1
ATOM 830 C CA . ILE A 1 111 ? 2.186 3.723 7.855 1.00 95.06 111 ILE A CA 1
ATOM 831 C C . ILE A 1 111 ? 1.301 3.679 9.099 1.00 95.06 111 ILE A C 1
ATOM 833 O O . ILE A 1 111 ? 0.155 3.226 9.062 1.00 95.06 111 ILE A O 1
ATOM 837 N N . VAL A 1 112 ? 1.845 4.101 10.238 1.00 92.88 112 VAL A N 1
ATOM 838 C CA . VAL A 1 112 ? 1.137 4.004 11.519 1.00 92.88 112 VAL A CA 1
ATOM 839 C C . VAL A 1 112 ? 0.044 5.069 11.599 1.00 92.88 112 VAL A C 1
ATOM 841 O O . VAL A 1 112 ? 0.314 6.254 11.430 1.00 92.88 112 VAL A O 1
ATOM 844 N N . ASN A 1 113 ? -1.186 4.664 11.912 1.00 93.12 113 ASN A N 1
ATOM 845 C CA . ASN A 1 113 ? -2.278 5.571 12.243 1.00 93.12 113 ASN A CA 1
ATOM 846 C C . ASN A 1 113 ? -2.606 5.469 13.738 1.00 93.12 113 ASN A C 1
ATOM 848 O O . ASN A 1 113 ? -3.306 4.557 14.186 1.00 93.12 113 ASN A O 1
ATOM 852 N N . ASP A 1 114 ? -2.128 6.451 14.502 1.00 90.38 114 ASP A N 1
ATOM 853 C CA . ASP A 1 114 ? -2.325 6.527 15.952 1.00 90.38 114 ASP A CA 1
ATOM 854 C C . ASP A 1 114 ? -3.736 6.922 16.382 1.00 90.38 114 ASP A C 1
ATOM 856 O O . ASP A 1 114 ? -4.062 6.812 17.562 1.00 90.38 114 ASP A O 1
ATOM 860 N N . LYS A 1 115 ? -4.578 7.366 15.445 1.00 91.38 115 LYS A N 1
ATOM 861 C CA . LYS A 1 115 ? -5.949 7.816 15.709 1.00 91.38 115 LYS A CA 1
ATOM 862 C C . LYS A 1 115 ? -6.992 6.738 15.414 1.00 91.38 115 LYS A C 1
ATOM 864 O O . LYS A 1 115 ? -8.063 6.740 16.021 1.00 91.38 115 LYS A O 1
ATOM 869 N N . ALA A 1 116 ? -6.706 5.832 14.484 1.00 90.75 116 ALA A N 1
ATOM 870 C CA . ALA A 1 116 ? -7.643 4.792 14.084 1.00 90.75 116 ALA A CA 1
ATOM 871 C C . ALA A 1 116 ? -7.798 3.709 15.164 1.00 90.75 116 ALA A C 1
ATOM 873 O O . ALA A 1 116 ?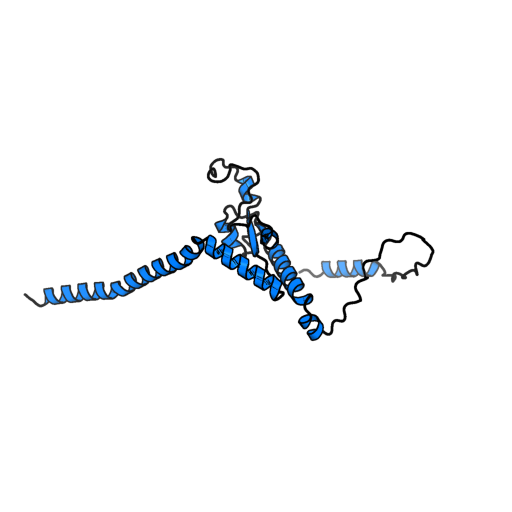 -6.826 3.214 15.728 1.00 90.75 116 ALA A O 1
ATOM 874 N N . THR A 1 117 ? -9.042 3.303 15.421 1.00 89.38 117 THR A N 1
ATOM 875 C CA . THR A 1 117 ? -9.395 2.283 16.427 1.00 89.38 117 THR A CA 1
ATOM 876 C C . THR A 1 117 ? -9.670 0.902 15.822 1.00 89.38 117 THR A C 1
ATOM 878 O O . THR A 1 117 ? -9.738 -0.094 16.542 1.00 89.38 117 THR A O 1
ATOM 881 N N . ALA A 1 118 ? -9.808 0.822 14.496 1.00 88.62 118 ALA A N 1
ATOM 882 C CA . ALA A 1 118 ? -9.984 -0.423 13.755 1.00 88.62 118 ALA A CA 1
ATOM 883 C C . ALA A 1 118 ? -9.297 -0.353 12.387 1.00 88.62 118 ALA A C 1
ATOM 885 O O . ALA A 1 118 ? -9.139 0.725 11.811 1.00 88.62 118 ALA A O 1
ATOM 886 N N . GLU A 1 119 ? -8.929 -1.518 11.862 1.00 89.31 119 GLU A N 1
ATOM 887 C CA . GLU A 1 119 ? -8.183 -1.698 10.616 1.00 89.31 119 GLU A CA 1
ATOM 888 C C . GLU A 1 119 ? -8.937 -1.123 9.412 1.00 89.31 119 GLU A C 1
ATOM 890 O O . GLU A 1 119 ? -8.346 -0.460 8.565 1.00 89.31 119 GLU A O 1
ATOM 895 N N . THR A 1 120 ? -10.257 -1.327 9.363 1.00 90.12 120 THR A N 1
ATOM 896 C CA . THR A 1 120 ? -11.119 -0.793 8.302 1.00 90.12 120 THR A CA 1
ATOM 897 C C . THR A 1 120 ? -11.092 0.730 8.271 1.00 90.12 120 THR A C 1
ATOM 899 O O . THR A 1 120 ? -10.888 1.305 7.209 1.00 90.12 120 THR A O 1
ATOM 902 N N . TRP A 1 121 ? -11.219 1.380 9.433 1.00 89.88 121 TRP A N 1
ATOM 903 C CA . TRP A 1 121 ? -11.156 2.838 9.550 1.00 89.88 121 TRP A CA 1
ATOM 904 C C . TRP A 1 121 ? -9.779 3.390 9.195 1.00 89.88 121 TRP A C 1
ATOM 906 O O . TRP A 1 121 ? -9.695 4.423 8.535 1.00 89.88 121 TRP A O 1
ATOM 916 N N . ALA A 1 122 ? -8.711 2.697 9.599 1.00 92.50 122 ALA A N 1
ATOM 917 C CA . ALA A 1 122 ? -7.353 3.083 9.238 1.00 92.50 122 ALA A CA 1
ATOM 918 C C . ALA A 1 122 ? -7.155 3.079 7.719 1.00 92.50 122 ALA A C 1
ATOM 920 O O . ALA A 1 122 ? -6.644 4.058 7.185 1.00 92.50 122 ALA A O 1
ATOM 921 N N . HIS A 1 123 ? -7.630 2.036 7.031 1.00 93.38 123 HIS A N 1
ATOM 922 C CA . HIS A 1 123 ? -7.522 1.919 5.579 1.00 93.38 123 HIS A CA 1
ATOM 923 C C . HIS A 1 123 ? -8.392 2.938 4.840 1.00 93.38 123 HIS A C 1
ATOM 925 O O . HIS A 1 123 ? -7.892 3.689 4.008 1.00 93.38 123 HIS A O 1
ATOM 931 N N . THR A 1 124 ? -9.690 3.019 5.150 1.00 93.56 124 THR A N 1
ATOM 932 C CA . THR A 1 124 ? -10.596 3.924 4.421 1.00 93.56 124 THR A CA 1
ATOM 933 C C . THR A 1 124 ? -10.306 5.399 4.695 1.00 93.56 124 THR A C 1
ATOM 935 O O . THR A 1 124 ? -10.617 6.245 3.862 1.00 93.56 124 THR A O 1
ATOM 938 N N . GLY A 1 125 ? -9.727 5.715 5.856 1.00 93.56 125 GLY A N 1
ATOM 939 C CA . GLY A 1 125 ? -9.333 7.069 6.247 1.00 93.56 125 GLY A CA 1
ATOM 940 C C . GLY A 1 125 ? -7.878 7.423 5.927 1.00 93.56 125 GLY A C 1
ATOM 941 O O . GLY A 1 125 ? -7.443 8.512 6.294 1.00 93.56 125 GLY A O 1
ATOM 942 N N . MET A 1 126 ? -7.108 6.542 5.274 1.00 94.81 126 MET A N 1
ATOM 943 C CA . MET A 1 126 ? -5.653 6.718 5.140 1.00 94.81 126 MET A CA 1
ATOM 944 C C . MET A 1 126 ? -5.245 7.982 4.371 1.00 94.81 126 MET A C 1
ATOM 946 O O . MET A 1 126 ? -4.193 8.559 4.644 1.00 94.81 126 MET A O 1
ATOM 950 N N . PHE A 1 127 ? -6.100 8.444 3.455 1.00 95.69 127 PHE A N 1
ATOM 951 C CA . PHE A 1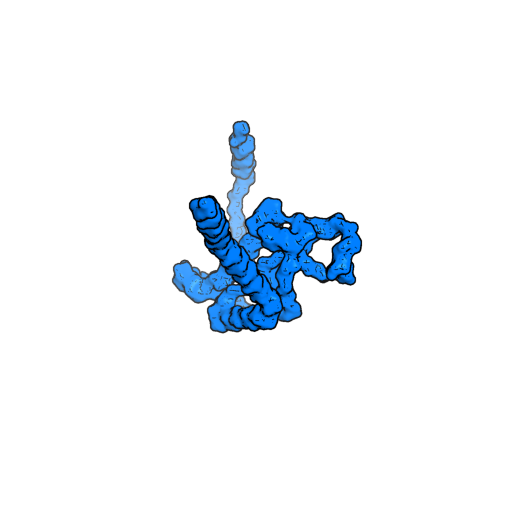 127 ? -5.888 9.645 2.644 1.00 95.69 127 PHE A CA 1
ATOM 952 C C . PHE A 1 127 ? -6.629 10.886 3.174 1.00 95.69 127 PHE A C 1
ATOM 954 O O . PHE A 1 127 ? -6.692 11.898 2.482 1.00 95.69 127 PHE A O 1
ATOM 961 N N . ASP A 1 128 ? -7.202 10.828 4.381 1.00 95.75 128 ASP A N 1
ATOM 962 C CA . ASP A 1 128 ? -7.817 11.990 5.029 1.00 95.75 128 ASP A CA 1
ATOM 963 C C . ASP A 1 128 ? -6.887 12.533 6.133 1.00 95.75 128 ASP A C 1
ATOM 965 O O . ASP A 1 128 ? -6.770 11.908 7.195 1.00 95.75 128 ASP A O 1
ATOM 969 N N . PRO A 1 129 ? -6.271 13.722 5.961 1.00 95.50 129 PRO A N 1
ATOM 970 C CA . PRO A 1 129 ? -5.374 14.303 6.964 1.00 95.50 129 PRO A CA 1
ATOM 971 C C . PRO A 1 129 ? -6.060 14.567 8.310 1.00 95.50 129 PRO A C 1
ATOM 973 O O . PRO A 1 129 ? -5.397 14.635 9.344 1.00 95.50 129 PRO A O 1
ATOM 976 N N . LYS A 1 130 ? -7.394 14.692 8.349 1.00 95.06 130 LYS A N 1
ATOM 977 C CA . LYS A 1 130 ? -8.130 14.839 9.616 1.00 95.06 130 LYS A CA 1
ATOM 978 C C . LYS A 1 130 ? -8.210 13.526 10.391 1.00 95.06 130 LYS A C 1
ATOM 980 O O . LYS A 1 130 ? -8.383 13.554 11.613 1.00 95.06 130 LYS A O 1
ATOM 985 N N . GLN A 1 131 ? -8.139 12.387 9.710 1.00 91.44 131 GLN A N 1
ATOM 986 C CA . GLN A 1 131 ? -8.308 11.047 10.285 1.00 91.44 131 GLN A CA 1
ATOM 987 C C . GLN A 1 131 ? -6.988 10.283 10.413 1.00 91.44 131 GLN A C 1
ATOM 989 O O . GLN A 1 131 ? -6.937 9.271 11.113 1.00 91.44 131 GLN A O 1
ATOM 994 N N . HIS A 1 132 ? -5.923 10.787 9.798 1.00 94.56 132 HIS A N 1
ATOM 995 C CA . HIS A 1 132 ? -4.623 10.145 9.766 1.00 94.56 132 HIS A CA 1
ATOM 996 C C . HIS A 1 132 ? -3.512 11.151 10.128 1.00 94.56 132 HIS A C 1
ATOM 998 O O . HIS A 1 132 ? -3.098 11.938 9.279 1.00 94.56 132 HIS A O 1
ATOM 1004 N N . PRO A 1 133 ? -3.012 11.134 11.382 1.00 94.25 133 PRO A N 1
ATOM 1005 C CA . PRO A 1 133 ? -1.976 12.068 11.838 1.00 94.25 133 PRO A CA 1
ATOM 1006 C C . PRO A 1 133 ? -0.689 12.040 11.001 1.00 94.25 133 PRO A C 1
ATOM 1008 O O . PRO A 1 133 ? -0.092 13.085 10.775 1.00 94.25 133 PRO A O 1
ATOM 1011 N N . ASN A 1 134 ? -0.312 10.868 10.481 1.00 94.06 134 ASN A N 1
ATOM 1012 C CA . ASN A 1 134 ? 0.894 10.670 9.672 1.00 94.06 134 ASN A CA 1
ATOM 1013 C C . ASN A 1 134 ? 0.632 10.788 8.159 1.00 94.06 134 ASN A C 1
ATOM 1015 O O . ASN A 1 134 ? 1.425 10.312 7.348 1.00 94.06 134 ASN A O 1
ATOM 1019 N N . TYR A 1 135 ? -0.470 11.433 7.756 1.00 96.25 135 TYR A N 1
ATOM 1020 C CA . TYR A 1 135 ? -0.829 11.626 6.348 1.00 96.25 135 TYR A CA 1
ATOM 1021 C C . TYR A 1 135 ? 0.278 12.309 5.534 1.00 96.25 135 TYR A C 1
ATOM 1023 O O . TYR A 1 135 ? 0.605 11.849 4.444 1.00 96.25 135 TYR A O 1
ATOM 1031 N N . TYR A 1 136 ? 0.866 13.392 6.052 1.00 96.81 136 TYR A N 1
ATOM 1032 C CA . TYR A 1 136 ? 1.889 14.135 5.310 1.00 96.81 136 TYR A CA 1
ATOM 1033 C C . TYR A 1 136 ? 3.204 13.365 5.219 1.00 96.81 136 TYR A C 1
ATOM 1035 O O . TYR A 1 136 ? 3.782 13.313 4.142 1.00 96.81 136 TYR A O 1
ATOM 1043 N N . SER A 1 137 ? 3.608 12.663 6.280 1.00 95.62 137 SER A N 1
ATOM 1044 C CA . SER A 1 137 ? 4.771 11.769 6.229 1.00 95.62 137 SER A CA 1
ATOM 1045 C C . SER A 1 137 ? 4.568 10.628 5.228 1.00 95.62 137 SER A C 1
ATOM 1047 O O . SER A 1 137 ? 5.471 10.311 4.465 1.00 95.62 137 SER A O 1
ATOM 1049 N N . MET A 1 138 ? 3.361 10.052 5.157 1.00 95.88 138 MET A N 1
ATOM 1050 C CA . MET A 1 138 ? 3.015 9.067 4.124 1.00 95.88 138 MET A CA 1
ATOM 1051 C C . MET A 1 138 ? 3.133 9.653 2.712 1.00 95.88 138 MET A C 1
ATOM 1053 O O . MET A 1 138 ? 3.624 8.981 1.806 1.00 95.88 138 MET A O 1
ATOM 1057 N N . ALA A 1 139 ? 2.675 10.893 2.517 1.00 96.94 139 ALA A N 1
ATOM 1058 C CA . ALA A 1 139 ? 2.781 11.582 1.237 1.00 96.94 139 ALA A CA 1
ATOM 1059 C C . ALA A 1 139 ? 4.245 11.856 0.856 1.00 96.94 139 ALA A C 1
ATOM 1061 O O . ALA A 1 139 ? 4.617 11.622 -0.290 1.00 96.94 139 ALA A O 1
ATOM 1062 N N . GLU A 1 140 ? 5.081 12.276 1.807 1.00 97.31 140 GLU A N 1
ATOM 1063 C CA . GLU A 1 140 ? 6.525 12.454 1.608 1.00 97.31 140 GLU A CA 1
ATOM 1064 C C . GLU A 1 140 ? 7.202 11.136 1.221 1.00 97.31 140 GLU A C 1
ATOM 1066 O O . GLU A 1 140 ? 7.887 11.088 0.203 1.00 97.31 140 GLU A O 1
ATOM 1071 N N . THR A 1 141 ? 6.921 10.036 1.928 1.00 97.00 141 THR A N 1
ATOM 1072 C CA . THR A 1 141 ? 7.433 8.704 1.556 1.00 97.00 141 THR A CA 1
ATOM 1073 C C . THR A 1 141 ? 7.010 8.306 0.139 1.00 97.00 141 THR A C 1
ATOM 1075 O O . THR A 1 141 ? 7.810 7.767 -0.624 1.00 97.00 141 THR A O 1
ATOM 1078 N N . ALA A 1 142 ? 5.760 8.578 -0.252 1.00 96.88 142 ALA A N 1
ATOM 1079 C CA . ALA A 1 142 ? 5.297 8.304 -1.611 1.00 96.88 142 ALA A CA 1
ATOM 1080 C C . ALA A 1 142 ? 6.054 9.137 -2.660 1.00 96.88 142 ALA A C 1
ATOM 1082 O O . ALA A 1 142 ? 6.409 8.611 -3.716 1.00 96.88 142 ALA A O 1
ATOM 1083 N N . VAL A 1 143 ? 6.336 10.409 -2.363 1.00 96.62 143 VAL A N 1
ATOM 1084 C CA . VAL A 1 143 ? 7.153 11.277 -3.223 1.00 96.62 143 VAL A CA 1
ATOM 1085 C C . VAL A 1 143 ? 8.571 10.728 -3.349 1.00 96.62 143 VAL A C 1
ATOM 1087 O O . VAL A 1 143 ? 9.045 10.561 -4.470 1.00 96.62 143 VAL A O 1
ATOM 1090 N N . GLU A 1 144 ? 9.226 10.390 -2.239 1.00 96.12 144 GLU A N 1
ATOM 1091 C CA . GLU A 1 144 ? 10.587 9.839 -2.236 1.00 96.12 144 GLU A CA 1
ATOM 1092 C C . GLU A 1 144 ? 10.696 8.559 -3.068 1.00 96.12 144 GLU A C 1
ATOM 1094 O O . GLU A 1 144 ? 11.636 8.406 -3.845 1.00 96.12 144 GLU A O 1
ATOM 1099 N N . LEU A 1 145 ? 9.717 7.656 -2.963 1.00 95.81 145 LEU A N 1
ATOM 1100 C CA . LEU A 1 145 ? 9.678 6.438 -3.773 1.00 95.81 145 LEU A CA 1
ATOM 1101 C C . LEU A 1 145 ? 9.632 6.757 -5.268 1.00 95.81 145 LEU A C 1
ATOM 1103 O O . LEU A 1 145 ? 10.427 6.217 -6.034 1.00 95.81 145 LEU A O 1
ATOM 1107 N N . VAL A 1 146 ? 8.738 7.660 -5.680 1.00 94.06 146 VAL A N 1
ATOM 1108 C CA . VAL A 1 146 ? 8.603 8.049 -7.090 1.00 94.06 146 VAL A CA 1
ATOM 1109 C C . VAL A 1 146 ? 9.863 8.746 -7.593 1.00 94.06 146 VAL A C 1
ATOM 1111 O O . VAL A 1 146 ? 10.326 8.435 -8.691 1.00 94.06 146 VAL A O 1
ATOM 1114 N N . VAL A 1 147 ? 10.442 9.650 -6.801 1.00 93.12 147 VAL A N 1
ATOM 1115 C CA . VAL A 1 147 ? 11.711 10.310 -7.133 1.00 93.12 147 VAL A CA 1
ATOM 1116 C C . VAL A 1 147 ? 12.792 9.255 -7.335 1.00 93.12 147 VAL A C 1
ATOM 1118 O O . VAL A 1 147 ? 13.350 9.181 -8.421 1.00 93.12 147 VAL A O 1
ATOM 1121 N N . ASN A 1 148 ? 13.006 8.361 -6.370 1.00 91.44 148 ASN A N 1
ATOM 1122 C CA . ASN A 1 148 ? 14.035 7.323 -6.462 1.00 91.44 148 ASN A CA 1
ATOM 1123 C C . ASN A 1 148 ? 13.857 6.409 -7.686 1.00 91.44 148 ASN A C 1
ATOM 1125 O O . ASN A 1 148 ? 14.842 6.046 -8.333 1.00 91.44 148 ASN A O 1
ATOM 1129 N N . TRP A 1 149 ? 12.615 6.050 -8.029 1.00 91.44 149 TRP A N 1
ATOM 1130 C CA . TRP A 1 149 ? 12.320 5.211 -9.195 1.00 91.44 149 TRP A CA 1
ATOM 1131 C C . TRP A 1 149 ? 12.507 5.920 -10.534 1.00 91.44 149 TRP A C 1
ATOM 1133 O O . TRP A 1 149 ? 12.696 5.249 -11.543 1.00 91.44 149 TRP A O 1
ATOM 1143 N N . THR A 1 150 ? 12.424 7.249 -10.567 1.00 88.88 150 THR A N 1
ATOM 1144 C CA . THR A 1 150 ? 12.490 8.020 -11.815 1.00 88.88 150 THR A CA 1
ATOM 1145 C C . THR A 1 150 ? 13.861 8.635 -12.038 1.00 88.88 150 THR A C 1
ATOM 1147 O O . THR A 1 150 ? 14.380 8.548 -13.145 1.00 88.88 150 THR A O 1
ATOM 1150 N N . THR A 1 151 ? 14.502 9.182 -11.009 1.00 85.50 151 THR A N 1
ATOM 1151 C CA . THR A 1 151 ? 15.806 9.844 -11.149 1.00 85.50 151 THR A CA 1
ATOM 1152 C C . THR A 1 151 ? 16.948 8.874 -11.421 1.00 85.50 151 THR A C 1
ATOM 1154 O O . THR A 1 151 ? 17.929 9.263 -12.037 1.00 85.50 151 THR A O 1
ATOM 1157 N N . SER A 1 152 ? 16.808 7.604 -11.033 1.00 75.62 152 SER A N 1
ATOM 1158 C CA . SER A 1 152 ? 17.823 6.562 -11.261 1.00 75.62 152 SER A CA 1
ATOM 1159 C C . SER A 1 152 ? 17.794 5.968 -12.678 1.00 75.62 152 SER A C 1
ATOM 1161 O O . SER A 1 152 ? 18.380 4.913 -12.918 1.00 75.62 152 SER A O 1
ATOM 1163 N N . THR A 1 153 ? 17.041 6.567 -13.603 1.00 80.56 153 THR A N 1
ATOM 1164 C CA . THR A 1 153 ? 16.821 6.015 -14.943 1.00 80.56 153 THR A CA 1
ATOM 1165 C C . THR A 1 153 ? 17.530 6.844 -16.006 1.00 80.56 153 THR A C 1
ATOM 1167 O O . THR A 1 153 ? 17.515 8.073 -15.960 1.00 80.56 153 THR A O 1
ATOM 1170 N N . SER A 1 154 ? 18.085 6.167 -17.015 1.00 76.38 154 SER A N 1
ATOM 1171 C CA . SER A 1 154 ? 18.827 6.826 -18.098 1.00 76.38 154 SER A CA 1
ATOM 1172 C C . SER A 1 154 ? 17.980 7.853 -18.852 1.00 76.38 154 SER A C 1
ATOM 1174 O O . SER A 1 154 ? 18.479 8.901 -19.243 1.00 76.38 154 SER A O 1
ATOM 1176 N N . TRP A 1 155 ? 16.674 7.601 -19.006 1.00 78.38 155 TRP A N 1
ATOM 1177 C CA . TRP A 1 155 ? 15.776 8.538 -19.684 1.00 78.38 155 TRP A CA 1
ATOM 1178 C C . TRP A 1 155 ? 15.640 9.864 -18.928 1.00 78.38 155 TRP A C 1
ATOM 1180 O O . TRP A 1 155 ? 15.477 10.906 -19.560 1.00 78.38 155 TRP A O 1
ATOM 1190 N N . TYR A 1 156 ? 15.690 9.844 -17.592 1.00 78.31 156 TYR A N 1
ATOM 1191 C CA . TYR A 1 156 ? 15.582 11.056 -16.786 1.00 78.31 156 TYR A CA 1
ATOM 1192 C C . TYR A 1 156 ? 16.870 11.883 -16.867 1.00 78.31 156 TYR A C 1
ATOM 1194 O O . TYR A 1 156 ? 16.806 13.103 -17.025 1.00 78.31 156 TYR A O 1
ATOM 1202 N N . GLU A 1 157 ? 18.032 11.229 -16.835 1.00 78.25 157 GLU A N 1
ATOM 1203 C CA . GLU A 1 157 ? 19.342 11.871 -17.023 1.00 78.25 157 GLU A CA 1
ATOM 1204 C C . GLU A 1 157 ? 19.449 12.517 -18.414 1.00 78.25 157 GLU A C 1
ATOM 1206 O O . GLU A 1 157 ? 19.745 13.709 -18.527 1.00 78.25 157 GLU A O 1
ATOM 1211 N N . GLU A 1 158 ? 19.090 11.776 -19.469 1.00 78.06 158 GLU A N 1
ATOM 1212 C CA . GLU A 1 158 ? 19.065 12.273 -20.851 1.00 78.06 158 GLU A CA 1
ATOM 1213 C C . GLU A 1 158 ? 18.103 13.459 -21.033 1.00 78.06 158 GLU A C 1
ATOM 1215 O O . GLU A 1 158 ? 18.433 14.432 -21.712 1.00 78.06 158 GLU A O 1
ATOM 1220 N N . ALA A 1 159 ? 16.913 13.402 -20.423 1.00 80.06 159 ALA A N 1
ATOM 1221 C CA . ALA A 1 159 ? 15.907 14.456 -20.547 1.00 80.06 159 ALA A CA 1
ATOM 1222 C C . ALA A 1 159 ? 16.273 15.735 -19.779 1.00 80.06 159 ALA A C 1
ATOM 1224 O O . ALA A 1 159 ? 15.871 16.829 -20.181 1.00 80.06 159 ALA A O 1
ATOM 1225 N N . THR A 1 160 ? 17.001 15.607 -18.668 1.00 78.75 160 THR A N 1
ATOM 1226 C CA . THR A 1 160 ? 17.368 16.741 -17.807 1.00 78.75 160 THR A CA 1
ATOM 1227 C C . THR A 1 160 ? 18.746 17.321 -18.127 1.00 78.75 160 THR A C 1
ATOM 1229 O O . THR A 1 160 ? 19.046 18.424 -17.672 1.00 78.75 160 THR A O 1
ATOM 1232 N N . GLY A 1 161 ? 19.567 16.624 -18.925 1.00 68.06 161 GLY A N 1
ATOM 1233 C CA . GLY A 1 161 ? 20.951 17.020 -19.204 1.00 68.06 161 GLY A CA 1
ATOM 1234 C C . GLY A 1 161 ? 21.828 17.019 -17.949 1.00 68.06 161 GLY A C 1
ATOM 1235 O O . GLY A 1 161 ? 22.819 17.745 -17.891 1.00 68.06 161 GLY A O 1
ATOM 1236 N N . TYR A 1 162 ? 21.421 16.268 -16.923 1.00 61.78 162 TYR A N 1
ATOM 1237 C CA . TYR A 1 162 ? 22.115 16.179 -15.648 1.00 61.78 162 TYR A CA 1
ATOM 1238 C C . TYR A 1 162 ? 23.328 15.259 -15.800 1.00 61.78 162 TYR A C 1
ATOM 1240 O O . TYR A 1 162 ? 23.168 14.069 -16.045 1.00 61.78 162 TYR A O 1
ATOM 1248 N N . ASP A 1 163 ? 24.528 15.825 -15.666 1.00 59.06 163 ASP A N 1
ATOM 1249 C CA . ASP A 1 163 ? 25.788 15.084 -15.572 1.00 59.06 163 ASP A CA 1
ATOM 1250 C C . ASP A 1 163 ? 26.110 14.913 -14.074 1.00 59.06 163 ASP A C 1
ATOM 1252 O O . ASP A 1 163 ? 26.595 15.864 -13.444 1.00 59.06 163 ASP A O 1
ATOM 1256 N N . PRO A 1 164 ? 25.728 13.787 -13.432 1.00 62.06 164 PRO A N 1
ATOM 1257 C CA . PRO A 1 164 ? 26.023 13.582 -12.023 1.00 62.06 164 PRO A CA 1
ATOM 1258 C C . PRO A 1 164 ? 27.543 13.611 -11.807 1.00 62.06 164 PRO A C 1
ATOM 1260 O O . PRO A 1 164 ? 28.279 12.994 -12.579 1.00 62.06 164 PRO A O 1
ATOM 1263 N N . PRO A 1 165 ? 28.045 14.275 -10.747 1.00 59.59 165 PRO A N 1
ATOM 1264 C CA . PRO A 1 165 ? 29.461 14.194 -10.419 1.00 59.59 165 PRO A CA 1
ATOM 1265 C C . PRO A 1 165 ? 29.851 12.719 -10.238 1.00 59.59 165 PRO A C 1
ATOM 1267 O O . PRO A 1 165 ? 29.057 11.952 -9.674 1.00 59.59 165 PRO A O 1
ATOM 1270 N N . PRO A 1 166 ? 31.044 12.301 -10.707 1.00 56.38 166 PRO A N 1
ATOM 1271 C CA . PRO A 1 166 ? 31.462 10.911 -10.628 1.00 56.38 166 PRO A CA 1
ATOM 1272 C C . PRO A 1 166 ? 31.353 10.440 -9.180 1.00 56.38 166 PRO A C 1
ATOM 1274 O O . PRO A 1 166 ? 31.925 11.038 -8.265 1.00 56.38 166 PRO A O 1
ATOM 1277 N N . ARG A 1 167 ? 30.566 9.379 -8.971 1.00 58.66 167 ARG A N 1
ATOM 1278 C CA . ARG A 1 167 ? 30.483 8.704 -7.678 1.00 58.66 167 ARG A CA 1
ATOM 1279 C C . ARG A 1 167 ? 31.912 8.293 -7.317 1.00 58.66 167 ARG A C 1
ATOM 1281 O O . ARG A 1 167 ? 32.529 7.634 -8.153 1.00 58.66 167 ARG A O 1
ATOM 1288 N N . PRO A 1 168 ? 32.448 8.658 -6.137 1.00 50.72 168 PRO A N 1
ATOM 1289 C CA . PRO A 1 168 ? 33.758 8.171 -5.741 1.00 50.72 168 PRO A CA 1
ATOM 1290 C C . PRO A 1 168 ? 33.697 6.645 -5.777 1.00 50.72 168 PRO A C 1
ATOM 1292 O O . PRO A 1 168 ? 32.856 6.033 -5.110 1.00 50.72 168 PRO A O 1
ATOM 1295 N N . GLU A 1 169 ? 34.505 6.050 -6.653 1.00 46.12 169 GLU A N 1
ATOM 1296 C CA . GLU A 1 169 ? 34.654 4.604 -6.714 1.00 46.12 169 GLU A CA 1
ATOM 1297 C C . GLU A 1 169 ? 35.067 4.127 -5.322 1.00 46.12 169 GLU A C 1
ATOM 1299 O O . GLU A 1 169 ? 35.772 4.837 -4.603 1.00 46.12 169 GLU A O 1
ATOM 1304 N N . ALA A 1 170 ? 34.519 2.986 -4.902 1.00 49.09 170 ALA A N 1
ATOM 1305 C CA . ALA A 1 170 ? 34.733 2.447 -3.569 1.00 49.09 170 ALA A CA 1
ATOM 1306 C C . ALA A 1 170 ? 36.237 2.310 -3.331 1.00 49.09 170 ALA A C 1
ATOM 1308 O O . ALA A 1 170 ? 36.849 1.396 -3.870 1.00 49.09 170 ALA A O 1
ATOM 1309 N N . ALA A 1 171 ? 36.793 3.246 -2.560 1.00 40.62 171 ALA A N 1
ATOM 1310 C CA . ALA A 1 171 ? 38.194 3.265 -2.208 1.00 40.62 171 ALA A CA 1
ATOM 1311 C C . ALA A 1 171 ? 38.523 1.962 -1.484 1.00 40.62 171 ALA A C 1
ATOM 1313 O O . ALA A 1 171 ? 38.023 1.676 -0.391 1.00 40.62 171 ALA A O 1
ATOM 1314 N N . ASP A 1 172 ? 39.324 1.162 -2.161 1.00 41.97 172 ASP A N 1
ATOM 1315 C CA . ASP A 1 172 ? 40.094 0.070 -1.623 1.00 41.97 172 ASP A CA 1
ATOM 1316 C C . ASP A 1 172 ? 40.886 0.587 -0.412 1.00 41.97 172 ASP A C 1
ATOM 1318 O O . ASP A 1 172 ? 41.542 1.627 -0.445 1.00 41.97 172 ASP A O 1
ATOM 1322 N N . ASP A 1 173 ? 40.727 -0.140 0.688 1.00 47.38 173 ASP A N 1
ATOM 1323 C CA . ASP A 1 173 ? 41.353 0.074 1.985 1.00 47.38 173 ASP A CA 1
ATOM 1324 C C . ASP A 1 173 ? 42.886 0.049 1.865 1.00 47.38 173 ASP A C 1
ATOM 1326 O O . ASP A 1 173 ? 43.493 -1.021 1.871 1.00 47.38 173 ASP A O 1
ATOM 1330 N N . GLU A 1 174 ? 43.521 1.221 1.783 1.00 36.50 174 GLU A N 1
ATOM 1331 C CA . GLU A 1 174 ? 44.905 1.395 2.223 1.00 36.50 174 GLU A CA 1
ATOM 1332 C C . GLU A 1 174 ? 45.053 2.604 3.153 1.00 36.50 174 GLU A C 1
ATOM 1334 O O . GLU A 1 174 ? 44.653 3.735 2.885 1.00 36.50 174 GLU A O 1
ATOM 1339 N N . SER A 1 175 ? 45.645 2.309 4.304 1.00 38.66 175 SER A N 1
ATOM 1340 C CA . SER A 1 175 ? 45.940 3.210 5.405 1.00 38.66 175 SER A CA 1
ATOM 1341 C C . SER A 1 175 ? 47.127 4.149 5.134 1.00 38.66 175 SER A C 1
ATOM 1343 O O . SER A 1 175 ? 48.114 3.700 4.555 1.00 38.66 175 SER A O 1
ATOM 1345 N N . LEU A 1 176 ? 47.102 5.322 5.800 1.00 32.75 176 LEU A N 1
ATOM 1346 C CA . LEU A 1 176 ? 48.206 6.276 6.089 1.00 32.75 176 LEU A CA 1
ATOM 1347 C C . LEU A 1 176 ? 48.501 7.281 4.947 1.00 32.75 176 LEU A C 1
ATOM 1349 O O . LEU A 1 176 ? 48.558 6.891 3.796 1.00 32.75 176 LEU A O 1
ATOM 1353 N N . THR A 1 177 ? 48.707 8.586 5.150 1.00 31.00 177 THR A N 1
ATOM 1354 C CA . THR A 1 177 ? 49.140 9.391 6.306 1.00 31.00 177 THR A CA 1
ATOM 1355 C C . THR A 1 177 ? 48.427 10.752 6.319 1.00 31.00 177 THR A C 1
ATOM 1357 O O . THR A 1 177 ? 48.061 11.288 5.279 1.00 31.00 177 THR A O 1
ATOM 1360 N N . ALA A 1 178 ? 48.244 11.323 7.510 1.00 46.50 178 ALA A N 1
ATOM 1361 C CA . ALA A 1 178 ? 47.885 12.726 7.667 1.00 46.50 178 ALA A CA 1
ATOM 1362 C C . ALA A 1 178 ? 49.086 13.595 7.282 1.00 46.50 178 ALA A C 1
ATOM 1364 O O . ALA A 1 178 ? 50.098 13.470 7.956 1.00 46.50 178 ALA A O 1
ATOM 1365 N N . ASP A 1 179 ? 48.952 14.451 6.268 1.00 36.72 179 ASP A N 1
ATOM 1366 C CA . ASP A 1 179 ? 49.790 15.639 6.077 1.00 36.72 179 ASP A CA 1
ATOM 1367 C C . ASP A 1 179 ? 48.969 16.735 5.364 1.00 36.72 179 ASP A C 1
ATOM 1369 O O . ASP A 1 179 ? 48.459 16.551 4.262 1.00 36.72 179 ASP A O 1
ATOM 1373 N N . GLU A 1 180 ? 48.754 17.811 6.125 1.00 46.47 180 GLU A N 1
ATOM 1374 C CA . GLU A 1 180 ? 48.681 19.236 5.768 1.00 46.47 180 GLU A CA 1
ATOM 1375 C C . GLU A 1 180 ? 48.275 19.615 4.329 1.00 46.47 180 GLU A C 1
ATOM 1377 O O . GLU A 1 180 ? 49.106 19.598 3.436 1.00 46.47 180 GLU A O 1
ATOM 1382 N N . ASP A 1 181 ? 47.007 20.019 4.140 1.00 38.78 181 ASP A N 1
ATOM 1383 C CA . ASP A 1 181 ? 46.594 21.188 3.330 1.00 38.78 181 ASP A CA 1
ATOM 1384 C C . ASP A 1 181 ? 45.057 21.354 3.379 1.00 38.78 181 ASP A C 1
ATOM 1386 O O . ASP A 1 181 ? 44.310 21.032 2.456 1.00 38.78 181 ASP A O 1
ATOM 1390 N N . LEU A 1 182 ? 44.554 21.849 4.516 1.00 38.06 182 LEU A N 1
ATOM 1391 C CA . LEU A 1 182 ? 43.207 22.419 4.607 1.00 38.06 182 LEU A CA 1
ATOM 1392 C C . LEU A 1 182 ? 43.301 23.890 4.191 1.00 38.06 182 LEU A C 1
ATOM 1394 O O . LEU A 1 182 ? 43.571 24.758 5.024 1.00 38.06 182 LEU A O 1
ATOM 1398 N N . GLU A 1 183 ? 43.084 24.177 2.906 1.00 44.53 183 GLU A N 1
ATOM 1399 C CA . GLU A 1 183 ? 42.796 25.544 2.473 1.00 44.53 183 GLU A CA 1
ATOM 1400 C C . GLU A 1 183 ? 41.530 26.032 3.189 1.00 44.53 183 GLU A C 1
ATOM 1402 O O . GLU A 1 183 ? 40.428 25.493 3.053 1.00 44.53 183 GLU A O 1
ATOM 1407 N 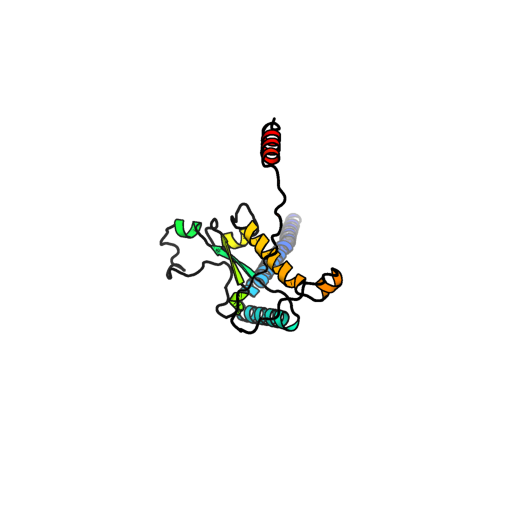N . MET A 1 184 ? 41.733 27.050 4.018 1.00 42.72 184 MET A N 1
ATOM 1408 C CA . MET A 1 184 ? 40.720 27.733 4.803 1.00 42.72 184 MET A CA 1
ATOM 1409 C C . MET A 1 184 ? 39.690 28.364 3.862 1.00 42.72 184 MET A C 1
ATOM 1411 O O . MET A 1 184 ? 39.954 29.393 3.245 1.00 42.72 184 MET A O 1
ATOM 1415 N N . ILE A 1 185 ? 38.498 27.773 3.772 1.00 49.84 185 ILE A N 1
ATOM 1416 C CA . ILE A 1 185 ? 37.335 28.456 3.200 1.00 49.84 185 ILE A CA 1
ATOM 1417 C C . ILE A 1 185 ? 36.990 29.602 4.153 1.00 49.84 185 ILE A C 1
ATOM 1419 O O . ILE A 1 185 ? 36.454 29.386 5.243 1.00 49.84 185 ILE A O 1
ATOM 1423 N N . GLU A 1 186 ? 37.348 30.818 3.751 1.00 48.41 186 GLU A N 1
ATOM 1424 C CA . GLU A 1 186 ? 37.028 32.047 4.465 1.00 48.41 186 GLU A CA 1
ATOM 1425 C C . GLU A 1 186 ? 35.500 32.181 4.537 1.00 48.41 186 GLU A C 1
ATOM 1427 O O . GLU A 1 186 ? 34.800 32.276 3.525 1.00 48.41 186 GLU A O 1
ATOM 1432 N N . LYS A 1 187 ? 34.960 32.089 5.755 1.00 43.38 187 LYS A N 1
ATOM 1433 C CA . LYS A 1 187 ? 33.539 32.320 6.007 1.00 43.38 187 LYS A CA 1
ATOM 1434 C C . LYS A 1 187 ? 33.259 33.797 5.712 1.00 43.38 187 LYS A C 1
ATOM 1436 O O . LYS A 1 187 ? 33.994 34.631 6.232 1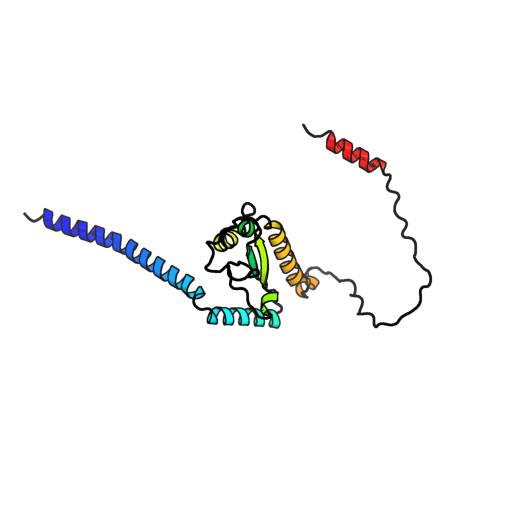.00 43.38 187 LYS A O 1
ATOM 1441 N N . PRO A 1 188 ? 32.221 34.143 4.936 1.00 45.94 188 PRO A N 1
ATOM 1442 C CA . PRO A 1 188 ? 31.843 35.539 4.794 1.00 45.94 188 PRO A CA 1
ATOM 1443 C C . PRO A 1 188 ? 31.397 36.080 6.157 1.00 45.94 188 PRO A C 1
ATOM 1445 O O . PRO A 1 188 ? 30.568 35.456 6.828 1.00 45.94 188 PRO A O 1
ATOM 1448 N N . ASP A 1 189 ? 31.950 37.228 6.549 1.00 52.91 189 ASP A N 1
ATOM 1449 C CA . ASP A 1 189 ? 31.470 38.005 7.689 1.00 52.91 189 ASP A CA 1
ATOM 1450 C C . ASP A 1 189 ? 30.052 38.482 7.368 1.00 52.91 189 ASP A C 1
ATOM 1452 O O . ASP A 1 189 ? 29.834 39.338 6.510 1.00 52.91 189 ASP A O 1
ATOM 1456 N N . VAL A 1 190 ? 29.070 37.855 8.008 1.00 52.66 190 VAL A N 1
ATOM 1457 C CA . VAL A 1 190 ? 27.681 38.303 7.972 1.00 52.66 190 VAL A CA 1
ATOM 1458 C C . VAL A 1 190 ? 27.431 39.016 9.290 1.00 52.66 190 VAL A C 1
ATOM 1460 O O . VAL A 1 190 ? 27.391 38.367 10.338 1.00 52.66 190 VAL A O 1
ATOM 1463 N N . ASP A 1 191 ? 27.306 40.341 9.229 1.00 55.78 191 ASP A N 1
ATOM 1464 C CA . ASP A 1 191 ? 27.005 41.180 10.386 1.00 55.78 191 ASP A CA 1
ATOM 1465 C C . ASP A 1 191 ? 25.683 40.730 11.022 1.00 55.78 191 ASP A C 1
ATOM 1467 O O . ASP A 1 191 ? 24.635 40.623 10.381 1.00 55.78 191 ASP A O 1
ATOM 1471 N N . GLN A 1 192 ? 25.753 40.404 12.311 1.00 52.34 192 GLN A N 1
ATOM 1472 C CA . GLN A 1 192 ? 24.654 39.803 13.065 1.00 52.34 192 GLN A CA 1
ATOM 1473 C C . GLN A 1 192 ? 23.468 40.767 13.266 1.00 52.34 192 GLN A C 1
ATOM 1475 O O . GLN A 1 192 ? 22.347 40.321 13.519 1.00 52.34 192 GLN A O 1
ATOM 1480 N N . ASP A 1 193 ? 23.701 42.064 13.069 1.00 55.06 193 ASP A N 1
ATOM 1481 C CA . ASP A 1 193 ? 22.723 43.135 13.258 1.00 55.06 193 ASP A CA 1
ATOM 1482 C C . ASP A 1 193 ? 21.616 43.121 12.178 1.00 55.06 193 ASP A C 1
ATOM 1484 O O . ASP A 1 193 ? 20.474 43.499 12.450 1.00 55.06 193 ASP A O 1
ATOM 1488 N N . ASP A 1 194 ? 21.891 42.572 10.986 1.00 56.22 194 ASP A N 1
ATOM 1489 C CA . ASP A 1 194 ? 20.916 42.496 9.882 1.00 56.22 194 ASP A CA 1
ATOM 1490 C C . ASP A 1 194 ? 19.765 41.504 10.160 1.00 56.22 194 ASP A 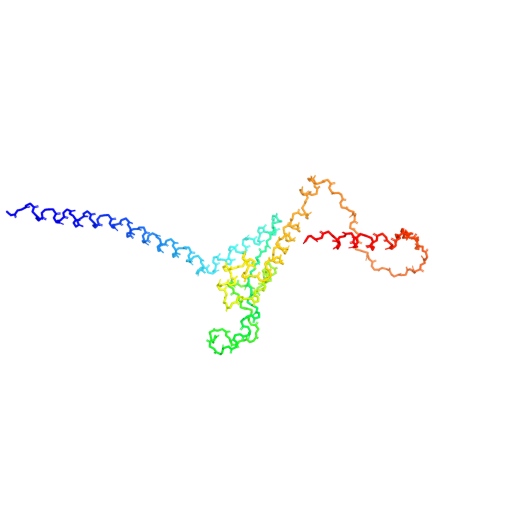C 1
ATOM 1492 O O . ASP A 1 194 ? 18.666 41.620 9.601 1.00 56.22 194 ASP A O 1
ATOM 1496 N N . TYR A 1 195 ? 19.985 40.522 11.043 1.00 57.19 195 TYR A N 1
ATOM 1497 C CA . TYR A 1 195 ? 18.965 39.529 11.399 1.00 57.19 195 TYR A CA 1
ATOM 1498 C C . TYR A 1 195 ? 17.993 40.026 12.473 1.00 57.19 195 TYR A C 1
ATOM 1500 O O . TYR A 1 195 ? 16.830 39.605 12.479 1.00 57.19 195 TYR A O 1
ATOM 1508 N N . GLU A 1 196 ? 18.429 40.925 13.358 1.00 56.94 196 GLU A N 1
ATOM 1509 C CA . GLU A 1 196 ? 17.569 41.483 14.408 1.00 56.94 196 GLU A CA 1
ATOM 1510 C C . GLU A 1 196 ? 16.590 42.520 13.833 1.00 56.94 196 GLU A C 1
ATOM 1512 O O . GLU A 1 196 ? 15.394 42.467 14.140 1.00 56.94 196 GLU A O 1
ATOM 1517 N N . ASP A 1 197 ? 17.035 43.352 12.885 1.00 59.66 197 ASP A N 1
ATOM 1518 C CA . ASP A 1 197 ? 16.184 44.340 12.202 1.00 59.66 197 ASP A CA 1
ATOM 1519 C C . ASP A 1 197 ? 15.094 43.686 11.330 1.00 59.66 197 ASP A C 1
ATOM 1521 O O . ASP A 1 197 ? 13.942 44.148 11.272 1.00 59.66 197 ASP A O 1
ATOM 1525 N N . LEU A 1 198 ? 15.408 42.557 10.683 1.00 61.19 198 LEU A N 1
ATOM 1526 C CA . LEU A 1 198 ? 14.424 41.782 9.923 1.00 61.19 198 LEU A CA 1
ATOM 1527 C C . LEU A 1 198 ? 13.379 41.135 10.847 1.00 61.19 198 LEU A C 1
ATOM 1529 O O . LEU A 1 198 ? 12.185 41.113 10.518 1.00 61.19 198 LEU A O 1
ATOM 1533 N N . ALA A 1 199 ? 13.803 40.645 12.014 1.00 63.53 199 ALA A N 1
ATOM 1534 C CA . ALA A 1 199 ? 12.915 40.044 13.003 1.00 63.53 199 ALA A CA 1
ATOM 1535 C C . ALA A 1 199 ? 11.980 41.084 13.653 1.00 63.53 199 ALA A C 1
ATOM 1537 O O . ALA A 1 199 ? 10.775 40.827 13.781 1.00 63.53 199 ALA A O 1
ATOM 1538 N N . GLU A 1 200 ? 12.478 42.279 13.988 1.00 63.91 200 GLU A N 1
ATOM 1539 C CA . GLU A 1 200 ? 11.650 43.365 14.534 1.00 63.91 200 GLU A CA 1
ATOM 1540 C C . GLU A 1 200 ? 10.647 43.919 13.507 1.00 63.91 200 GLU A C 1
ATOM 1542 O O . GLU A 1 200 ? 9.473 44.160 13.829 1.00 63.91 200 GLU A O 1
ATOM 1547 N N . SER A 1 201 ? 11.069 44.057 12.246 1.00 66.25 201 SER A N 1
ATOM 1548 C CA . SER A 1 201 ? 10.222 44.478 11.120 1.00 66.25 201 SER A CA 1
ATOM 1549 C C . SER A 1 201 ? 9.027 43.540 10.900 1.00 66.25 201 SER A C 1
ATOM 1551 O O . SER A 1 201 ? 7.890 43.990 10.689 1.00 66.25 201 SER A O 1
ATOM 1553 N N . LEU A 1 202 ? 9.255 42.229 11.014 1.00 64.31 202 LEU A N 1
ATOM 1554 C CA . LEU A 1 202 ? 8.217 41.207 10.869 1.00 64.31 202 LEU A CA 1
ATOM 1555 C C . LEU A 1 202 ? 7.259 41.160 12.068 1.00 64.31 202 LEU A C 1
ATOM 1557 O O . LEU A 1 202 ? 6.079 40.846 11.889 1.00 64.31 202 LEU A O 1
ATOM 1561 N N . MET A 1 203 ? 7.717 41.524 13.271 1.00 68.31 203 MET A N 1
ATOM 1562 C CA . MET A 1 203 ? 6.861 41.572 14.463 1.00 68.31 203 MET A CA 1
ATOM 1563 C C . MET A 1 203 ? 5.974 42.824 14.544 1.00 68.31 203 MET A C 1
ATOM 1565 O O . MET A 1 203 ? 4.882 42.750 15.108 1.00 68.31 203 MET A O 1
ATOM 1569 N N . ARG A 1 204 ? 6.362 43.950 13.928 1.00 66.44 204 ARG A N 1
ATOM 1570 C CA . ARG A 1 204 ? 5.533 45.178 13.890 1.00 66.44 204 ARG A CA 1
ATOM 1571 C C . ARG A 1 204 ? 4.412 45.178 12.846 1.00 66.44 204 ARG A C 1
ATOM 1573 O O . ARG A 1 204 ? 3.542 46.043 12.905 1.00 66.44 204 ARG A O 1
ATOM 1580 N N . ARG A 1 205 ? 4.401 44.242 11.892 1.00 63.31 205 ARG A N 1
ATOM 1581 C CA . ARG A 1 205 ? 3.424 44.195 10.782 1.00 63.31 205 ARG A CA 1
ATOM 1582 C C . ARG A 1 205 ? 2.309 43.162 10.977 1.00 63.31 205 ARG A C 1
ATOM 1584 O O . ARG A 1 205 ? 1.932 42.471 10.031 1.00 63.31 205 ARG A O 1
ATOM 1591 N N . ARG A 1 206 ? 1.741 43.067 12.179 1.00 54.31 206 ARG A N 1
ATOM 1592 C CA . ARG A 1 206 ? 0.443 42.402 12.373 1.00 54.31 206 ARG A CA 1
ATOM 1593 C C . ARG A 1 206 ? -0.607 43.439 12.794 1.00 54.31 206 ARG A C 1
ATOM 1595 O O . ARG A 1 206 ? -0.362 44.109 13.795 1.00 54.31 206 ARG A O 1
ATOM 1602 N N . PRO A 1 207 ? -1.706 43.621 12.037 1.00 57.00 207 PRO A N 1
ATOM 1603 C CA . PRO A 1 207 ? -2.872 44.356 12.520 1.00 57.00 207 PRO A CA 1
ATOM 1604 C C . PRO A 1 207 ? -3.602 43.588 13.628 1.00 57.00 207 PRO A C 1
ATOM 1606 O O . PRO A 1 207 ? -3.546 42.334 13.621 1.00 57.00 207 PRO A O 1
#

pLDDT: mean 72.1, std 19.8, range [31.0, 97.31]

Sequence (207 aa):
MFAGAAGALAAAGGAAYMKREQLSEGWQFVGSHLEFVGVLARQEDMKKRLASVLTLSETLGLGFADLYTQLGLAVQQQGSSATKWSSGVLGQERTFCIVPKTDIKKHFIPIVNDKATAETWAHTGMFDPKQHPNYYSMAETAVELVVNWTTSTSWYEEATGYDPPPRPEAADDESLTADEDLEMIEKPDVDQDDYEDLAESLMRRRP

Foldseek 3Di:
DPPVVVVVCCVVVVVVVVCVVVVVVVVVVVVVVCVVVVVVVCVVVVVVVLVVVVVCCVPVVDFAAAEWEWEAQVQVVVPDPPVVVPPPDPDDTAALDDQDPDPSNVRYHYQYADQDNHRVQCGVCQCPVVRGVCNVVSVVVVVVSVCVSQVPDPVNCVVVVDDDDDDPDPDDDDDDDDDDDDPDPDDDDDPPVVVVVVVVVVVVPDD

Secondary structure (DSSP, 8-state):
--HHHHHHHHHHHHHHHHHHHHHHHHHHHHHHHHHHHHHHH-HHHHHHHHHHHHHHHHHHT----EEEEEE-HHHHHT--TT-TTTTTSTT---BSS---SSGGGGGEEEEEESS-SSHHHHHHTTT-TTT-TTHHHHHHHHHHHHHHHHHTSHHHHHHHT--PPPPPP----------------------THHHHHHHHHHHH---

Organism: NCBI:txid420778